Protein AF-A0A553UIS5-F1 (afdb_monomer)

Foldseek 3Di:
DAAEFEEAAAFAPVCLVPVVLVCVVVSLHFEYEYALLRLLVRCPDPVCPVVLVVCVVVVHALVVSSLVVVLVRQLSQLVSLVVSCVVPVQTSAYEDEDQLVCLVPLVVSLVRQVVSCVVSVHQRYAYEFELDPSSLVNLLVNLVVLRHEYEYPLAAALVSLLSNLQSNVSHVAYEYEYEQQLLLVVLLVVLVVDPDDPVVSVVCRSQLSLLRLVSNQVSNVVRDLRYAYEYPNLQHDDPVDQRLQSVLAPSDHRHYYHHHPSNSCCCPPPNDHHDDDDPCSNVVSVVSDDDVVSVVSSVVVSVVSNVSNVSSSVVSD

Organism: NCBI:txid2316080

InterPro domains:
  IPR001585 Transaldolase/Fructose-6-phosphate aldolase [PF00923] (6-314)
  IPR001585 Transaldolase/Fructose-6-phosphate aldolase [PTHR10683] (17-313)
  IPR004732 Transaldolase type 2 [MF_00493] (1-317)
  IPR013785 Aldolase-type TIM barrel [G3DSA:3.20.20.70] (2-317)
  IPR018225 Transaldolase, active site [PS00958] (125-142)
  IPR018225 Transaldolase, active site [PS01054] (31-39)

Structure (mmCIF, N/CA/C/O backbone):
data_AF-A0A553UIS5-F1
#
_entry.id   AF-A0A553UIS5-F1
#
loop_
_atom_site.group_PDB
_atom_site.id
_atom_site.type_symbol
_atom_site.label_atom_id
_atom_site.label_alt_id
_atom_site.label_comp_id
_atom_site.label_asym_id
_atom_site.label_entity_id
_atom_site.label_seq_id
_atom_site.pdbx_PDB_ins_code
_atom_site.Cartn_x
_atom_site.Cartn_y
_atom_site.Cartn_z
_atom_site.occupancy
_atom_site.B_iso_or_equiv
_atom_site.auth_seq_id
_atom_site.auth_comp_id
_atom_site.auth_asym_id
_atom_site.auth_atom_id
_atom_site.pdbx_PDB_model_num
ATOM 1 N N . MET A 1 1 ? -8.156 10.836 -18.512 1.00 50.84 1 MET A N 1
ATOM 2 C CA . MET A 1 1 ? -8.059 9.397 -18.190 1.00 50.84 1 MET A CA 1
ATOM 3 C C . MET A 1 1 ? -9.204 9.049 -17.280 1.00 50.84 1 MET A C 1
ATOM 5 O O . MET A 1 1 ? -9.429 9.789 -16.330 1.00 50.84 1 MET A O 1
ATOM 9 N N . LYS A 1 2 ? -9.947 7.998 -17.612 1.00 56.59 2 LYS A N 1
ATOM 10 C CA . LYS A 1 2 ? -10.960 7.460 -16.711 1.00 56.59 2 LYS A CA 1
ATOM 11 C C . LYS A 1 2 ? -10.208 6.677 -15.616 1.00 56.59 2 LYS A C 1
ATOM 13 O O . LYS A 1 2 ? -9.274 5.945 -15.919 1.00 56.59 2 LYS A O 1
ATOM 18 N N . ASP A 1 3 ? -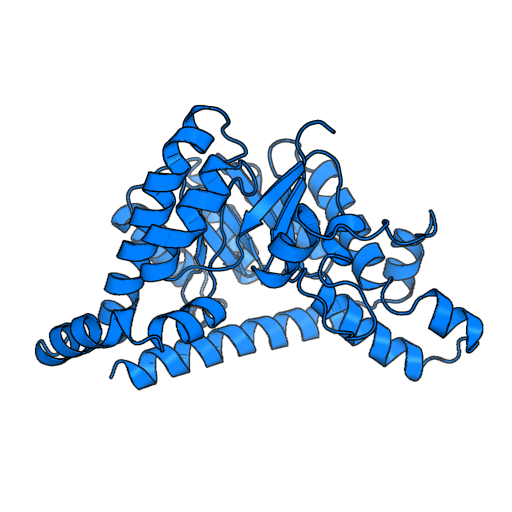10.535 6.944 -14.357 1.00 84.38 3 ASP A N 1
ATOM 19 C CA . ASP A 1 3 ? -10.230 6.093 -13.194 1.00 84.38 3 ASP A CA 1
ATOM 20 C C . ASP A 1 3 ? -8.768 5.949 -12.711 1.00 84.38 3 ASP A C 1
ATOM 22 O O . ASP A 1 3 ? -8.407 4.902 -12.179 1.00 84.38 3 ASP A O 1
ATOM 26 N N . HIS A 1 4 ? -7.934 6.993 -12.824 1.00 95.06 4 HIS A N 1
ATOM 27 C CA . HIS A 1 4 ? -6.722 7.102 -11.990 1.00 95.06 4 HIS A CA 1
ATOM 28 C C . HIS A 1 4 ? -6.994 7.974 -10.761 1.00 95.06 4 HIS A C 1
ATOM 30 O O . HIS A 1 4 ? -7.416 9.124 -10.922 1.00 95.06 4 HIS A O 1
ATOM 36 N N . TYR A 1 5 ? -6.707 7.474 -9.559 1.00 96.75 5 TYR A N 1
ATOM 37 C CA . TYR A 1 5 ? -6.952 8.200 -8.309 1.00 96.75 5 TYR A CA 1
ATOM 38 C C . TYR A 1 5 ? -5.682 8.373 -7.475 1.00 96.75 5 TYR A C 1
ATOM 40 O O . TYR A 1 5 ? -4.860 7.466 -7.372 1.00 96.75 5 TYR A O 1
ATOM 48 N N . LEU A 1 6 ? -5.552 9.532 -6.827 1.00 97.75 6 LEU A N 1
ATOM 49 C CA . LEU A 1 6 ? -4.487 9.792 -5.860 1.00 97.75 6 LEU A CA 1
ATOM 50 C C . LEU A 1 6 ? -5.008 9.657 -4.436 1.00 97.75 6 LEU A C 1
ATOM 52 O O . LEU A 1 6 ? -6.068 10.187 -4.101 1.00 97.75 6 LEU A O 1
ATOM 56 N N . TRP A 1 7 ? -4.273 8.923 -3.612 1.00 98.44 7 TRP A N 1
ATOM 57 C CA . TRP A 1 7 ? -4.527 8.747 -2.189 1.00 98.44 7 TRP A CA 1
ATOM 58 C C . TRP A 1 7 ? -3.395 9.383 -1.376 1.00 98.44 7 TRP A C 1
ATOM 60 O O . TRP A 1 7 ? -2.254 9.476 -1.833 1.00 98.44 7 TRP A O 1
ATOM 70 N N . CYS A 1 8 ? -3.721 9.832 -0.168 1.00 98.12 8 CYS A N 1
ATOM 71 C CA . CYS A 1 8 ? -2.755 10.392 0.771 1.00 98.12 8 CYS A CA 1
ATOM 72 C C . CYS A 1 8 ? -2.123 9.290 1.631 1.00 98.12 8 CYS A C 1
ATOM 74 O O . CYS A 1 8 ? -2.835 8.588 2.344 1.00 98.12 8 CYS A O 1
ATOM 76 N N . ASP A 1 9 ? -0.796 9.165 1.616 1.00 96.12 9 ASP A N 1
ATOM 77 C CA . ASP A 1 9 ? -0.040 8.230 2.467 1.00 96.12 9 ASP A CA 1
ATOM 78 C C . ASP A 1 9 ? 0.413 8.917 3.764 1.00 96.12 9 ASP A C 1
ATOM 80 O O . ASP A 1 9 ? 1.604 8.999 4.071 1.00 96.12 9 ASP A O 1
ATOM 84 N N . PHE A 1 10 ? -0.543 9.510 4.481 1.00 95.19 10 PHE A N 1
ATOM 85 C CA . PHE A 1 10 ? -0.313 10.205 5.745 1.00 95.19 10 PHE A CA 1
ATOM 86 C C . PHE A 1 10 ? -1.617 10.335 6.535 1.00 95.19 10 PHE A C 1
ATOM 88 O O . PHE A 1 10 ? -2.676 10.575 5.949 1.00 95.19 10 PHE A O 1
ATOM 95 N N . ILE A 1 11 ? -1.526 10.204 7.859 1.00 93.88 11 ILE A N 1
ATOM 96 C CA . ILE A 1 11 ? -2.632 10.426 8.789 1.00 93.88 11 ILE A CA 1
ATOM 97 C C . ILE A 1 11 ? -2.085 10.962 10.115 1.00 93.88 11 ILE A C 1
ATOM 99 O O . ILE A 1 11 ? -1.076 10.466 10.611 1.00 93.88 11 ILE A O 1
ATOM 103 N N . GLU A 1 12 ? -2.734 11.998 10.640 1.00 94.06 12 GLU A N 1
ATOM 104 C CA . GLU A 1 12 ? -2.458 12.641 11.929 1.00 94.06 12 GLU A CA 1
ATOM 105 C C . GLU A 1 12 ? -3.683 13.516 12.273 1.00 94.06 12 GLU A C 1
ATOM 107 O O . GLU A 1 12 ? -4.286 14.100 11.368 1.00 94.06 12 GLU A O 1
ATOM 112 N N . CYS A 1 13 ? -4.103 13.589 13.536 1.00 92.00 13 CYS A N 1
ATOM 113 C CA . CYS A 1 13 ? -5.388 14.189 13.918 1.00 92.00 13 CYS A CA 1
ATOM 114 C C . CYS A 1 13 ? -5.505 15.702 13.609 1.00 92.00 13 CYS A C 1
ATOM 116 O O . CYS A 1 13 ? -6.545 16.176 13.135 1.00 92.00 13 CYS A O 1
ATOM 118 N N . THR A 1 14 ? -4.432 16.478 13.782 1.00 92.69 14 THR A N 1
ATOM 119 C CA . THR A 1 14 ? -4.385 17.901 13.399 1.00 92.69 14 THR A CA 1
ATOM 120 C C . THR A 1 14 ? -4.393 18.051 11.881 1.00 92.69 14 THR A C 1
ATOM 122 O O . THR A 1 14 ? -5.088 18.907 11.331 1.00 92.69 14 THR A O 1
ATOM 125 N N . PHE A 1 15 ? -3.658 17.197 11.170 1.00 95.25 15 PHE A N 1
ATOM 126 C CA . PHE A 1 15 ? -3.665 17.163 9.709 1.00 95.25 15 PHE A CA 1
ATOM 127 C C . PHE A 1 15 ? -5.059 16.860 9.139 1.00 95.25 15 PHE A C 1
ATOM 129 O O . PHE A 1 15 ? -5.478 17.525 8.187 1.00 95.25 15 PHE A O 1
ATOM 136 N N . LEU A 1 16 ? -5.795 15.911 9.733 1.00 94.31 16 LEU A N 1
ATOM 137 C CA . LEU A 1 16 ? -7.156 15.558 9.316 1.00 94.31 16 LEU A CA 1
ATOM 138 C C . LEU A 1 16 ? -8.098 16.767 9.374 1.00 94.31 16 LEU A C 1
ATOM 140 O O . LEU A 1 16 ? -8.842 17.027 8.430 1.00 94.31 16 LEU A O 1
ATOM 144 N N . THR A 1 17 ? -8.034 17.546 10.453 1.00 88.94 17 THR A N 1
ATOM 145 C CA . THR A 1 17 ? -8.920 18.705 10.658 1.00 88.94 17 THR A CA 1
ATOM 146 C C . THR A 1 17 ? -8.502 19.959 9.888 1.00 88.94 17 THR A C 1
ATOM 148 O O . THR A 1 17 ? -9.298 20.891 9.765 1.00 88.94 17 THR A O 1
ATOM 151 N N . THR A 1 18 ? -7.289 19.980 9.332 1.00 92.25 18 THR A N 1
ATOM 152 C CA . THR A 1 18 ? -6.736 21.122 8.595 1.00 92.25 18 THR A CA 1
ATOM 153 C C . THR A 1 18 ? -6.526 20.782 7.115 1.00 92.25 18 THR A C 1
ATOM 155 O O . THR A 1 18 ? -7.441 20.915 6.302 1.00 92.25 18 THR A O 1
ATOM 158 N N . GLN A 1 19 ? -5.334 20.318 6.748 1.00 95.19 19 GLN A N 1
ATOM 159 C CA . GLN A 1 19 ? -4.892 20.161 5.361 1.00 95.19 19 GLN A CA 1
ATOM 160 C C . GLN A 1 19 ? -5.617 19.031 4.619 1.00 95.19 19 GLN A C 1
ATOM 162 O O . GLN A 1 19 ? -5.879 19.152 3.424 1.00 95.19 19 GLN A O 1
ATOM 167 N N . PHE A 1 20 ? -5.976 17.934 5.295 1.00 97.00 20 PHE A N 1
ATOM 168 C CA . PHE A 1 20 ? -6.667 16.814 4.646 1.00 97.00 20 PHE A CA 1
ATOM 169 C C . PHE A 1 20 ? -8.015 17.242 4.057 1.00 97.00 20 PHE A C 1
ATOM 171 O O . PHE A 1 20 ? -8.349 16.884 2.926 1.00 97.00 20 PHE A O 1
ATOM 178 N N . LYS A 1 21 ? -8.766 18.066 4.800 1.00 94.81 21 LYS A N 1
ATOM 179 C CA . LYS A 1 21 ? -10.033 18.641 4.341 1.00 94.81 21 LYS A CA 1
ATOM 180 C C . LYS A 1 21 ? -9.841 19.474 3.073 1.00 94.81 21 LYS A C 1
ATOM 182 O O . LYS A 1 21 ? -10.572 19.285 2.105 1.00 94.81 21 LYS A O 1
ATOM 187 N N . GLU A 1 22 ? -8.819 20.325 3.048 1.00 95.56 22 GLU A N 1
ATOM 188 C CA . GLU A 1 22 ? -8.487 21.147 1.881 1.00 95.56 22 GLU A CA 1
ATOM 189 C C . GLU A 1 22 ? -8.143 20.284 0.653 1.00 95.56 22 GLU A C 1
ATOM 191 O O . GLU A 1 22 ? -8.633 20.539 -0.451 1.00 95.56 22 GLU A O 1
ATOM 196 N N . LEU A 1 23 ? -7.354 19.218 0.836 1.00 97.06 23 LEU A N 1
ATOM 197 C CA . LEU A 1 23 ? -7.017 18.281 -0.241 1.00 97.06 23 LEU A CA 1
ATOM 198 C C . LEU A 1 23 ? -8.266 17.579 -0.809 1.00 97.06 23 LEU A C 1
ATOM 200 O O . LEU A 1 23 ? -8.347 1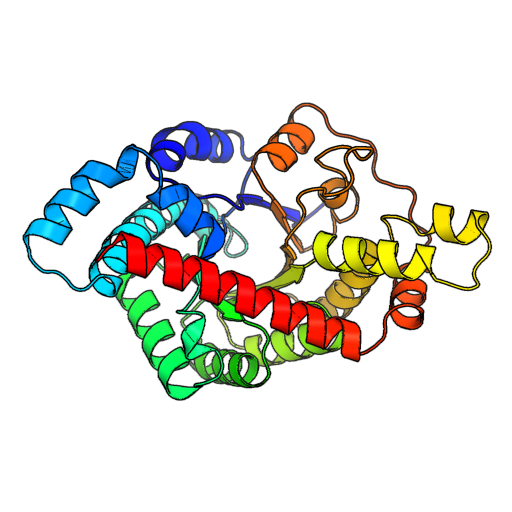7.354 -2.021 1.00 97.06 23 LEU A O 1
ATOM 204 N N . LEU A 1 24 ? -9.256 17.258 0.030 1.00 96.75 24 LEU A N 1
ATOM 205 C CA . LEU A 1 24 ? -10.529 16.672 -0.407 1.00 96.75 24 LEU A CA 1
ATOM 206 C C . LEU A 1 24 ? -11.421 17.668 -1.155 1.00 96.75 24 LEU A C 1
ATOM 208 O O . LEU A 1 24 ? -12.020 17.309 -2.176 1.00 96.75 24 LEU A O 1
ATOM 212 N N . GLU A 1 25 ? -11.514 18.904 -0.663 1.00 95.06 25 GLU A N 1
ATOM 213 C CA . GLU A 1 25 ? -12.304 19.982 -1.271 1.00 95.06 25 GLU A CA 1
ATOM 214 C C . GLU A 1 25 ? -11.766 20.348 -2.656 1.00 95.06 25 GLU A C 1
ATOM 216 O O . GLU A 1 25 ? -12.532 20.434 -3.617 1.00 95.06 25 GLU A O 1
ATOM 221 N N . LYS A 1 26 ? -10.437 20.438 -2.793 1.00 95.94 26 LYS A N 1
ATOM 222 C CA . LYS A 1 26 ? -9.752 20.660 -4.075 1.00 95.94 26 LYS A CA 1
ATOM 223 C C . LYS A 1 26 ? -9.778 19.448 -5.012 1.00 95.94 26 LYS A C 1
ATOM 225 O O . LYS A 1 26 ? -9.320 19.549 -6.146 1.00 95.94 26 LYS A O 1
ATOM 230 N N . ARG A 1 27 ? -10.306 18.296 -4.568 1.00 95.19 27 ARG A N 1
ATOM 231 C CA . ARG A 1 27 ? -10.273 17.015 -5.305 1.00 95.19 27 ARG A CA 1
ATOM 232 C C . ARG A 1 27 ? -8.848 16.581 -5.672 1.00 95.19 27 ARG A C 1
ATOM 234 O O . ARG A 1 27 ? -8.625 15.973 -6.719 1.00 95.19 27 ARG A O 1
ATOM 241 N N . HIS A 1 28 ? -7.890 16.893 -4.803 1.00 96.12 28 HIS A N 1
ATOM 242 C CA . HIS A 1 28 ? -6.497 16.473 -4.944 1.00 96.12 28 HIS A CA 1
ATOM 243 C C . HIS A 1 28 ? -6.273 15.039 -4.450 1.00 96.12 28 HIS A C 1
ATOM 245 O O . HIS A 1 28 ? -5.351 14.358 -4.885 1.00 96.12 28 HIS A O 1
ATOM 251 N N . ILE A 1 29 ? -7.123 14.555 -3.547 1.00 97.69 29 ILE A N 1
ATOM 252 C CA . ILE A 1 29 ? -7.079 13.175 -3.068 1.00 97.69 29 ILE A CA 1
ATOM 253 C C . ILE A 1 29 ? -8.471 12.555 -3.068 1.00 97.69 29 ILE A C 1
ATOM 255 O O . ILE A 1 29 ? -9.490 13.243 -2.989 1.00 97.69 29 ILE A O 1
ATOM 259 N N . PHE A 1 30 ? -8.492 11.230 -3.155 1.00 97.94 30 PHE A N 1
ATOM 260 C CA . PHE A 1 30 ? -9.695 10.411 -3.254 1.00 97.94 30 PHE A CA 1
ATOM 261 C C . PHE A 1 30 ? -9.701 9.238 -2.267 1.00 97.94 30 PHE A C 1
ATOM 263 O O . PHE A 1 30 ? -10.508 8.323 -2.400 1.00 97.94 30 PHE A O 1
ATOM 270 N N . GLY A 1 31 ? -8.790 9.243 -1.304 1.00 98.31 31 GLY A N 1
ATOM 271 C CA . GLY A 1 31 ? -8.600 8.183 -0.325 1.00 98.31 31 GLY A CA 1
ATOM 272 C C . GLY A 1 31 ? -7.312 8.409 0.451 1.00 98.31 31 GLY A C 1
ATOM 273 O O . GLY A 1 31 ? -6.595 9.388 0.214 1.00 98.31 31 GLY A O 1
ATOM 274 N N . ALA A 1 32 ? -7.018 7.505 1.373 1.00 98.25 32 ALA A N 1
ATOM 275 C CA . ALA A 1 32 ? -5.825 7.574 2.196 1.00 98.25 32 ALA A CA 1
ATOM 276 C C . ALA A 1 32 ? -5.317 6.183 2.598 1.00 98.25 32 ALA A C 1
ATOM 278 O O . ALA A 1 32 ? -6.041 5.187 2.579 1.00 98.25 32 ALA A O 1
ATOM 279 N N . THR A 1 33 ? -4.049 6.107 2.985 1.00 97.19 33 THR A N 1
ATOM 280 C CA . THR A 1 33 ? -3.447 4.914 3.578 1.00 97.19 33 THR A CA 1
ATOM 281 C C . THR A 1 33 ? -2.718 5.261 4.861 1.00 97.19 33 THR A C 1
ATOM 283 O O . THR A 1 33 ? -2.060 6.290 4.962 1.00 97.19 33 THR A O 1
ATOM 286 N N . SER A 1 34 ? -2.794 4.347 5.826 1.00 94.38 34 SER A N 1
ATOM 287 C CA . SER A 1 34 ? -1.915 4.321 6.991 1.00 94.38 34 SER A CA 1
ATOM 288 C C . SER A 1 34 ? -1.025 3.072 6.968 1.00 94.38 34 SER A C 1
ATOM 290 O O . SER A 1 34 ? -1.174 2.169 6.127 1.00 94.38 34 SER A O 1
ATOM 292 N N . ASN A 1 35 ? -0.045 3.049 7.865 1.00 91.75 35 ASN A N 1
ATOM 293 C CA . ASN A 1 35 ? 0.781 1.893 8.194 1.00 91.75 35 ASN A CA 1
ATOM 294 C C . ASN A 1 35 ? 1.481 2.149 9.549 1.00 91.75 35 ASN A C 1
ATOM 296 O O . ASN A 1 35 ? 1.481 3.294 10.018 1.00 91.75 35 ASN A O 1
ATOM 300 N N . PRO A 1 36 ? 2.126 1.138 10.160 1.00 90.81 36 PRO A N 1
ATOM 301 C CA . PRO A 1 36 ? 2.782 1.312 11.456 1.00 90.81 36 PRO A CA 1
ATOM 302 C C . PRO A 1 36 ? 3.848 2.417 11.483 1.00 90.81 36 PRO A C 1
ATOM 304 O O . PRO A 1 36 ? 3.958 3.131 12.472 1.00 90.81 36 PRO A O 1
ATOM 307 N N . THR A 1 37 ? 4.609 2.621 10.400 1.00 90.25 37 THR A N 1
ATOM 308 C CA . THR A 1 37 ? 5.620 3.698 10.357 1.00 90.25 37 THR A CA 1
ATOM 309 C C . THR A 1 37 ? 4.997 5.096 10.334 1.00 90.25 37 THR A C 1
ATOM 311 O O . THR A 1 37 ? 5.528 6.002 10.971 1.00 90.25 37 THR A O 1
ATOM 314 N N . ILE A 1 38 ? 3.847 5.264 9.670 1.00 91.69 38 ILE A N 1
ATOM 315 C CA . ILE A 1 38 ? 3.090 6.525 9.671 1.00 91.69 38 ILE A CA 1
ATOM 316 C C . ILE A 1 38 ? 2.546 6.803 11.073 1.00 91.69 38 ILE A C 1
ATOM 318 O O . ILE A 1 38 ? 2.722 7.909 11.575 1.00 91.69 38 ILE A O 1
ATOM 322 N N . PHE A 1 39 ? 1.963 5.804 11.745 1.00 93.38 39 PHE A N 1
ATOM 323 C CA . PHE A 1 39 ? 1.472 5.993 13.113 1.00 93.38 39 PHE A CA 1
ATOM 324 C C . PHE A 1 39 ? 2.594 6.224 14.124 1.00 93.38 39 PHE A C 1
ATOM 326 O O . PHE A 1 39 ? 2.422 7.029 15.031 1.00 93.38 39 PHE A O 1
ATOM 333 N N . ALA A 1 40 ? 3.763 5.600 13.956 1.00 91.00 40 ALA A N 1
ATOM 334 C CA . ALA A 1 40 ? 4.916 5.878 14.813 1.00 91.00 40 ALA A CA 1
ATOM 335 C C . ALA A 1 40 ? 5.308 7.359 14.750 1.00 91.00 40 ALA A C 1
ATOM 337 O O . ALA A 1 40 ? 5.569 7.983 15.781 1.00 91.00 40 ALA A O 1
ATOM 338 N N . GLN A 1 41 ? 5.294 7.941 13.550 1.00 89.81 41 GLN A N 1
ATOM 339 C CA . GLN A 1 41 ? 5.533 9.366 13.361 1.00 89.81 41 GLN A CA 1
ATOM 340 C C . GLN A 1 41 ? 4.387 10.218 13.927 1.00 89.81 41 GLN A C 1
ATOM 342 O O . GLN A 1 41 ? 4.654 11.158 14.672 1.00 89.81 41 GLN A O 1
ATOM 347 N N . ALA A 1 42 ? 3.131 9.884 13.617 1.00 91.69 42 ALA A N 1
ATOM 348 C CA . ALA A 1 42 ? 1.956 10.648 14.038 1.00 91.69 42 ALA A CA 1
ATOM 349 C C . ALA A 1 42 ? 1.807 10.694 15.565 1.00 91.69 42 ALA A C 1
ATOM 351 O O . ALA A 1 42 ? 1.719 11.773 16.137 1.00 91.69 42 ALA A O 1
ATOM 352 N N . LEU A 1 43 ? 1.903 9.548 16.244 1.00 93.12 43 LEU A N 1
ATOM 353 C CA . LEU A 1 43 ? 1.785 9.441 17.706 1.00 93.12 43 LEU A CA 1
ATOM 354 C C . LEU A 1 43 ? 2.952 10.099 18.462 1.00 93.12 43 LEU A C 1
ATOM 356 O O . LEU A 1 43 ? 2.886 10.281 19.676 1.00 93.12 43 LEU A O 1
ATOM 360 N N . SER A 1 44 ? 4.022 10.473 17.754 1.00 89.25 44 SER A N 1
ATOM 361 C CA . SER A 1 44 ? 5.103 11.299 18.305 1.00 89.25 44 SER A CA 1
ATOM 362 C C . SER A 1 44 ? 4.764 12.792 18.310 1.00 89.25 44 SER A C 1
ATOM 364 O O . SER A 1 44 ? 5.517 13.576 18.887 1.00 89.25 44 SER A O 1
ATOM 366 N N . SER A 1 45 ? 3.680 13.212 17.650 1.00 90.50 45 SER A N 1
ATOM 367 C CA . SER A 1 45 ? 3.292 14.619 17.585 1.00 90.50 45 SER A CA 1
ATOM 368 C C . SER A 1 45 ? 2.781 15.116 18.949 1.00 90.50 45 SER A C 1
ATOM 370 O O . SER A 1 45 ? 2.311 14.324 19.778 1.00 90.50 45 SER A O 1
ATOM 372 N N . PRO A 1 46 ? 2.834 16.438 19.208 1.00 91.38 46 PRO A N 1
ATOM 373 C CA . PRO A 1 46 ? 2.217 17.038 20.389 1.00 91.38 46 PRO A CA 1
ATOM 374 C C . PRO A 1 46 ? 0.712 16.763 20.509 1.00 91.38 46 PRO A C 1
ATOM 376 O O . PRO A 1 46 ? 0.184 16.782 21.618 1.00 91.38 46 PRO A O 1
ATOM 379 N N . ALA A 1 47 ? 0.031 16.489 19.393 1.00 91.06 47 ALA A N 1
ATOM 380 C CA . ALA A 1 47 ? -1.422 16.385 19.346 1.00 91.06 47 ALA A CA 1
ATOM 381 C C . ALA A 1 47 ? -1.974 15.181 20.129 1.00 91.06 47 ALA A C 1
ATOM 383 O O . ALA A 1 47 ? -3.098 15.235 20.618 1.00 91.06 47 ALA A O 1
ATOM 384 N N . TYR A 1 48 ? -1.172 14.127 20.316 1.00 93.69 48 TYR A N 1
ATOM 385 C CA . TYR A 1 48 ? -1.584 12.922 21.046 1.00 93.69 48 TYR A CA 1
ATOM 386 C C . TYR A 1 48 ? -1.111 12.887 22.501 1.00 93.69 48 TYR A C 1
ATOM 388 O O . TYR A 1 48 ? -1.543 12.017 23.254 1.00 93.69 48 TYR A O 1
ATOM 396 N N . GLN A 1 49 ? -0.225 13.796 22.924 1.00 92.25 49 GLN A N 1
ATOM 397 C CA . GLN A 1 49 ? 0.475 13.668 24.212 1.00 92.25 49 GLN A CA 1
ATOM 398 C C . GLN A 1 49 ? -0.477 13.687 25.412 1.00 92.25 49 GLN A C 1
ATOM 400 O O . GLN A 1 49 ? -0.294 12.912 26.350 1.00 92.25 49 GLN A O 1
ATOM 405 N N . GLU A 1 50 ? -1.512 14.529 25.373 1.00 93.06 50 GLU A N 1
ATOM 406 C CA . GLU A 1 50 ? -2.491 14.612 26.459 1.00 93.06 50 GLU A CA 1
ATOM 407 C C . GLU A 1 50 ? -3.385 13.364 26.508 1.00 93.06 50 GLU A C 1
ATOM 409 O O . GLU A 1 50 ? -3.510 12.752 27.568 1.00 93.06 50 GLU A O 1
ATOM 414 N N . SER A 1 51 ? -3.917 12.910 25.368 1.00 92.88 51 SER A N 1
ATOM 415 C CA . SER A 1 51 ? -4.715 11.676 25.295 1.00 92.88 51 SER A CA 1
ATOM 416 C C . SER A 1 51 ? -3.910 10.452 25.741 1.00 92.88 51 SER A C 1
ATOM 418 O O . SER A 1 51 ? -4.395 9.638 26.525 1.00 92.88 51 SER A O 1
ATOM 420 N N . ILE A 1 52 ? -2.646 10.346 25.313 1.00 94.00 52 ILE A N 1
ATOM 421 C CA . ILE A 1 52 ? -1.729 9.284 25.750 1.00 94.00 52 ILE A CA 1
ATOM 422 C C . ILE A 1 52 ? -1.531 9.346 27.267 1.00 94.00 52 ILE A C 1
ATOM 424 O O . ILE A 1 52 ? -1.624 8.320 27.938 1.00 94.00 52 ILE A O 1
ATOM 428 N N . LYS A 1 53 ? -1.275 10.531 27.830 1.00 93.69 53 LYS A N 1
ATOM 429 C CA . LYS A 1 53 ? -1.080 10.705 29.275 1.00 93.69 53 LYS A CA 1
ATOM 430 C C . LYS A 1 53 ? -2.317 10.281 30.072 1.00 93.69 53 LYS A C 1
ATOM 432 O O . LYS A 1 53 ? -2.172 9.599 31.086 1.00 93.69 53 LYS A O 1
ATOM 437 N N . GLN A 1 54 ? -3.512 10.647 29.611 1.00 93.31 54 GLN A N 1
ATOM 438 C CA . GLN A 1 54 ? -4.777 10.276 30.250 1.00 93.31 54 GLN A CA 1
ATOM 439 C C . GLN A 1 54 ? -5.021 8.762 30.204 1.00 93.31 54 GLN A C 1
ATOM 441 O O . GLN A 1 54 ? -5.328 8.166 31.233 1.00 93.31 54 GLN A O 1
ATOM 446 N N . LEU A 1 55 ? -4.806 8.127 29.049 1.00 93.12 55 LEU A N 1
ATOM 447 C CA . LEU A 1 55 ? -4.967 6.677 28.881 1.00 93.12 55 LEU A CA 1
ATOM 448 C C . LEU A 1 55 ? -3.913 5.864 29.652 1.00 93.12 55 LEU A C 1
ATOM 450 O O . LEU A 1 55 ? -4.197 4.782 30.160 1.00 93.12 55 LEU A O 1
ATOM 454 N N . LYS A 1 56 ? -2.690 6.382 29.801 1.00 92.62 56 LYS A N 1
ATOM 455 C CA . LYS A 1 56 ? -1.678 5.754 30.664 1.00 92.62 56 LYS A CA 1
ATOM 456 C C . LYS A 1 56 ? -2.067 5.806 32.139 1.00 92.62 56 LYS A C 1
ATOM 458 O O . LYS A 1 56 ? -1.825 4.847 32.867 1.00 92.62 56 LYS A O 1
ATOM 463 N N . ALA A 1 57 ? -2.695 6.896 32.583 1.00 93.06 57 ALA A N 1
ATOM 464 C CA . ALA A 1 57 ? -3.120 7.053 33.973 1.00 93.06 57 ALA A CA 1
ATOM 465 C C . ALA A 1 57 ? -4.183 6.022 34.404 1.00 93.06 57 ALA A C 1
ATOM 467 O O . ALA A 1 57 ? -4.346 5.785 35.600 1.00 93.06 57 ALA A O 1
ATOM 468 N N . THR A 1 58 ? -4.871 5.374 33.455 1.00 91.81 58 THR A N 1
ATOM 469 C CA . THR A 1 58 ? -5.854 4.311 33.717 1.00 91.81 58 THR A CA 1
ATOM 470 C C . THR A 1 58 ? -5.267 2.895 33.711 1.00 91.81 58 THR A C 1
ATOM 472 O O . THR A 1 58 ? -6.029 1.935 33.797 1.00 91.81 58 THR A O 1
ATOM 475 N N . ASN A 1 59 ? -3.937 2.731 33.636 1.00 89.81 59 ASN A N 1
ATOM 476 C CA . ASN A 1 59 ? -3.254 1.431 33.492 1.00 89.81 59 ASN A CA 1
ATOM 477 C C . ASN A 1 59 ? -3.740 0.612 32.278 1.00 89.81 59 ASN A C 1
ATOM 479 O O . ASN A 1 59 ? -3.720 -0.621 32.294 1.00 89.81 59 ASN A O 1
ATOM 483 N N . THR A 1 60 ? -4.193 1.290 31.224 1.00 92.38 60 THR A N 1
ATOM 484 C CA . THR A 1 60 ? -4.635 0.643 29.989 1.00 92.38 60 THR A CA 1
ATOM 485 C C . THR A 1 60 ? -3.432 0.005 29.277 1.00 92.38 60 THR A C 1
ATOM 487 O O . THR A 1 60 ? -2.394 0.657 29.144 1.00 92.38 60 THR A O 1
ATOM 490 N N . PRO A 1 61 ? -3.522 -1.253 28.804 1.00 94.81 61 PRO A N 1
ATOM 491 C CA . PRO A 1 61 ? -2.439 -1.890 28.061 1.00 94.81 61 PRO A CA 1
ATOM 492 C C . PRO A 1 61 ? -2.009 -1.072 26.838 1.00 94.81 61 PRO A C 1
ATOM 494 O O . PRO A 1 61 ? -2.841 -0.539 26.111 1.00 94.81 61 PRO A O 1
ATOM 497 N N . ALA A 1 62 ? -0.705 -1.029 26.551 1.00 94.62 62 ALA A N 1
ATOM 498 C CA . ALA A 1 62 ? -0.149 -0.212 25.465 1.00 94.62 62 ALA A CA 1
ATOM 499 C C . ALA A 1 62 ? -0.802 -0.463 24.090 1.00 94.62 62 ALA A C 1
ATOM 501 O O . ALA A 1 62 ? -0.960 0.474 23.307 1.00 94.62 62 ALA A O 1
ATOM 502 N N . LYS A 1 63 ? -1.196 -1.713 23.799 1.00 93.12 63 LYS A N 1
ATOM 503 C CA . LYS A 1 63 ? -1.903 -2.061 22.557 1.00 93.12 63 LYS A CA 1
ATOM 504 C C . LYS A 1 63 ? -3.307 -1.453 22.518 1.00 93.12 63 LYS A C 1
ATOM 506 O O . LYS A 1 63 ? -3.680 -0.893 21.496 1.00 93.12 63 LYS A O 1
ATOM 511 N N . ASP A 1 64 ? -4.028 -1.461 23.634 1.00 94.00 64 ASP A N 1
ATOM 512 C CA . ASP A 1 64 ? -5.364 -0.867 23.730 1.00 94.00 64 ASP A CA 1
ATOM 513 C C . ASP A 1 64 ? -5.303 0.665 23.634 1.00 94.00 64 ASP A C 1
ATOM 515 O O . ASP A 1 64 ? -6.165 1.276 23.000 1.00 94.00 64 ASP A O 1
ATOM 519 N N . ILE A 1 65 ? -4.259 1.295 24.197 1.00 95.19 65 ILE A N 1
ATOM 520 C CA . ILE A 1 65 ? -3.994 2.732 24.009 1.00 95.19 65 ILE A CA 1
ATOM 521 C C . ILE A 1 65 ? -3.767 3.029 22.525 1.00 95.19 65 ILE A C 1
ATOM 523 O O . ILE A 1 65 ? -4.427 3.907 21.971 1.00 95.19 65 ILE A O 1
ATOM 527 N N . TYR A 1 66 ? -2.865 2.284 21.876 1.00 95.31 66 TYR A N 1
ATOM 528 C CA . TYR A 1 66 ? -2.592 2.426 20.444 1.00 95.31 66 TYR A CA 1
ATOM 529 C C . TYR A 1 66 ? -3.876 2.301 19.623 1.00 95.31 66 TYR A C 1
ATOM 531 O O . TYR A 1 66 ? -4.202 3.204 18.857 1.00 95.31 66 TYR A O 1
ATOM 539 N N . GLU A 1 67 ? -4.616 1.207 19.807 1.00 94.69 67 GLU A N 1
ATOM 540 C CA . GLU A 1 67 ? -5.825 0.925 19.041 1.00 94.69 67 GLU A CA 1
ATOM 541 C C . GLU A 1 67 ? -6.894 1.993 19.252 1.00 94.69 67 GLU A C 1
ATOM 543 O O . GLU A 1 67 ? -7.539 2.385 18.286 1.00 94.69 67 GLU A O 1
ATOM 548 N N . SER A 1 68 ? -7.058 2.504 20.475 1.00 93.88 68 SER A N 1
ATOM 549 C CA . SER A 1 68 ? -8.022 3.573 20.760 1.00 93.88 68 SER A CA 1
ATOM 550 C C . SER A 1 68 ? -7.725 4.831 19.942 1.00 93.88 68 SER A C 1
ATOM 552 O O . SER A 1 68 ? -8.624 5.354 19.287 1.00 93.88 68 SER A O 1
ATOM 554 N N . LEU A 1 69 ? -6.460 5.263 19.916 1.00 94.94 69 LEU A N 1
ATOM 555 C CA . LEU A 1 69 ? -6.035 6.464 19.193 1.00 94.94 69 LEU A CA 1
ATOM 556 C C . LEU A 1 69 ? -6.145 6.281 17.674 1.00 94.94 69 LEU A C 1
ATOM 558 O O . LEU A 1 69 ? -6.717 7.119 16.982 1.00 94.94 69 LEU A O 1
ATOM 562 N N . VAL A 1 70 ? -5.644 5.163 17.139 1.00 95.38 70 VAL A N 1
ATOM 563 C CA . VAL A 1 70 ? -5.652 4.959 15.682 1.00 95.38 70 VAL A CA 1
ATOM 564 C C . VAL A 1 70 ? -7.050 4.677 15.142 1.00 95.38 70 VAL A C 1
ATOM 566 O O . VAL A 1 70 ? -7.365 5.105 14.037 1.00 95.38 70 VAL A O 1
ATOM 569 N N . ILE A 1 71 ? -7.915 3.986 15.895 1.00 96.38 71 ILE A N 1
ATOM 570 C CA . ILE A 1 71 ? -9.304 3.753 15.475 1.00 96.38 71 ILE A CA 1
ATOM 571 C C . ILE A 1 71 ? -10.061 5.078 15.394 1.00 96.38 71 ILE A C 1
ATOM 573 O O . ILE A 1 71 ? -10.851 5.251 14.467 1.00 96.38 71 ILE A O 1
ATOM 577 N N . GLU A 1 72 ? -9.825 6.010 16.319 1.00 95.94 72 GLU A N 1
ATOM 578 C CA . GLU A 1 72 ? -10.435 7.340 16.277 1.00 95.94 72 GLU A CA 1
ATOM 579 C C . GLU A 1 72 ? -10.029 8.107 15.010 1.00 95.94 72 GLU A C 1
ATOM 581 O O . GLU A 1 72 ? -10.903 8.536 14.250 1.00 95.94 72 GLU A O 1
ATOM 586 N N . ASP A 1 73 ? -8.730 8.166 14.705 1.00 96.81 73 ASP A N 1
ATOM 587 C CA . ASP A 1 73 ? -8.222 8.815 13.489 1.00 96.81 73 ASP A CA 1
ATOM 588 C C . ASP A 1 73 ? -8.776 8.168 12.210 1.00 96.81 73 ASP A C 1
ATOM 590 O O . ASP A 1 73 ? -9.198 8.854 11.272 1.00 96.81 73 ASP A O 1
ATOM 594 N N . ILE A 1 74 ? -8.811 6.832 12.160 1.00 98.12 74 ILE A N 1
ATOM 595 C CA . ILE A 1 74 ? -9.340 6.086 11.013 1.00 98.12 74 ILE A CA 1
ATOM 596 C C . ILE A 1 74 ? -10.839 6.342 10.845 1.00 98.12 74 ILE A C 1
ATOM 598 O O . ILE A 1 74 ? -11.280 6.565 9.718 1.00 98.12 74 ILE A O 1
ATOM 602 N N . LYS A 1 75 ? -11.625 6.363 11.931 1.00 98.06 75 LYS A N 1
ATOM 603 C CA . LYS A 1 75 ? -13.058 6.698 11.887 1.00 98.06 75 LYS A CA 1
ATOM 604 C C . LYS A 1 75 ? -13.283 8.114 11.375 1.00 98.06 75 LYS A C 1
ATOM 606 O O . LYS A 1 75 ? -14.128 8.314 10.502 1.00 98.06 75 LYS A O 1
ATOM 611 N N . GLN A 1 76 ? -12.521 9.085 11.876 1.00 97.69 76 GLN A N 1
ATOM 612 C CA . GLN A 1 76 ? -12.625 10.472 11.435 1.00 97.69 76 GLN A CA 1
ATOM 613 C C . GLN A 1 76 ? -12.291 10.603 9.943 1.00 97.69 76 GLN A C 1
ATOM 615 O O . GLN A 1 76 ? -13.070 11.180 9.182 1.00 97.69 76 GLN A O 1
ATOM 620 N N . CYS A 1 77 ? -11.181 10.006 9.502 1.00 98.38 77 CYS A N 1
ATOM 621 C CA . CYS A 1 77 ? -10.781 9.994 8.096 1.00 98.38 77 CYS A CA 1
ATOM 622 C C . CYS A 1 77 ? -11.835 9.306 7.209 1.00 98.38 77 CYS A C 1
ATOM 624 O O . CYS A 1 77 ? -12.238 9.856 6.182 1.00 98.38 77 CYS A O 1
ATOM 626 N N . ALA A 1 78 ? -12.343 8.143 7.631 1.00 98.50 78 ALA A N 1
ATOM 627 C CA . ALA A 1 78 ? -13.400 7.414 6.936 1.00 98.50 78 ALA A CA 1
ATOM 628 C C . ALA A 1 78 ? -14.673 8.260 6.801 1.00 98.50 78 ALA A C 1
ATOM 630 O O . ALA A 1 78 ? -15.248 8.333 5.717 1.00 98.50 78 ALA A O 1
ATOM 631 N N . HIS A 1 79 ? -15.084 8.963 7.857 1.00 98.38 79 HIS A N 1
ATOM 632 C CA . HIS A 1 79 ? -16.248 9.846 7.814 1.00 98.38 79 HIS A CA 1
ATOM 633 C C . HIS A 1 79 ? -16.067 10.982 6.796 1.00 98.38 79 HIS A C 1
ATOM 635 O O . HIS A 1 79 ? -16.949 11.223 5.974 1.00 98.38 79 HIS A O 1
ATOM 641 N N . MET A 1 80 ? -14.899 11.632 6.781 1.00 98.12 80 MET A N 1
ATOM 642 C CA . MET A 1 80 ? -14.585 12.691 5.810 1.00 98.12 80 MET A CA 1
ATOM 643 C C . MET A 1 80 ? -14.564 12.191 4.357 1.00 98.12 80 MET A C 1
ATOM 645 O O . MET A 1 80 ? -14.893 12.937 3.434 1.00 98.12 80 MET A O 1
ATOM 649 N N . LEU A 1 81 ? -14.173 10.933 4.146 1.00 98.44 81 LEU A N 1
ATOM 650 C CA . LEU A 1 81 ? -14.096 10.295 2.832 1.00 98.44 81 LEU A CA 1
ATOM 651 C C . LEU A 1 81 ? -15.431 9.704 2.350 1.00 98.44 81 LEU A C 1
ATOM 653 O O . LEU A 1 81 ? -15.572 9.419 1.157 1.00 98.44 81 LEU A O 1
ATOM 657 N N . LEU A 1 82 ? -16.414 9.544 3.239 1.00 98.12 82 LEU A N 1
ATOM 658 C CA . LEU A 1 82 ? -17.685 8.883 2.943 1.00 98.12 82 LEU A CA 1
ATOM 659 C C . LEU A 1 82 ? -18.438 9.497 1.744 1.00 98.12 82 LEU A C 1
ATOM 661 O O . LEU A 1 82 ? -18.870 8.725 0.887 1.00 98.12 82 LEU A O 1
ATOM 665 N N . PRO A 1 83 ? -18.504 10.836 1.557 1.00 98.00 83 PRO A N 1
ATOM 666 C CA . PRO A 1 83 ? -19.171 11.417 0.387 1.00 98.00 83 PRO A CA 1
ATOM 667 C C . PRO A 1 83 ? -18.539 11.016 -0.956 1.00 98.00 83 PRO A C 1
ATOM 669 O O . PRO A 1 83 ? -19.221 10.945 -1.980 1.00 98.00 83 PRO A O 1
ATOM 672 N N . LEU A 1 84 ? -17.224 10.755 -0.985 1.00 97.56 84 LEU A N 1
ATOM 673 C CA . LEU A 1 84 ? -16.555 10.246 -2.187 1.00 97.56 84 LEU A CA 1
ATOM 674 C C . LEU A 1 84 ? -16.950 8.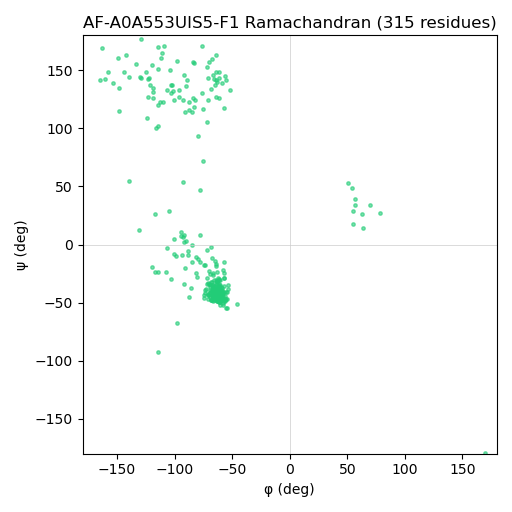792 -2.452 1.00 97.56 84 LEU A C 1
ATOM 676 O O . LEU A 1 84 ? -17.284 8.458 -3.588 1.00 97.56 84 LEU A O 1
ATOM 680 N N . TRP A 1 85 ? -16.975 7.974 -1.400 1.00 97.88 85 TRP A N 1
ATOM 681 C CA . TRP A 1 85 ? -17.357 6.564 -1.456 1.00 97.88 85 TRP A CA 1
ATOM 682 C C . TRP A 1 85 ? -18.826 6.351 -1.845 1.00 97.88 85 TRP A C 1
ATOM 684 O O . TRP A 1 85 ? -19.170 5.417 -2.572 1.00 97.88 85 TRP A O 1
ATOM 694 N N . GLU A 1 86 ? -19.731 7.211 -1.383 1.00 97.44 86 GLU A N 1
ATOM 695 C CA . GLU A 1 86 ? -21.143 7.192 -1.777 1.00 97.44 86 GLU A CA 1
ATOM 696 C C . GLU A 1 86 ? -21.316 7.492 -3.266 1.00 97.44 86 GLU A C 1
ATOM 698 O O . GLU A 1 86 ? -22.086 6.816 -3.945 1.00 97.44 86 GLU A O 1
ATOM 703 N N . LYS A 1 87 ? -20.548 8.456 -3.785 1.00 96.06 87 LYS A N 1
ATOM 704 C CA . LYS A 1 87 ? -20.581 8.843 -5.197 1.00 96.06 87 LYS A CA 1
ATOM 705 C C . LYS A 1 87 ? -19.927 7.806 -6.113 1.00 96.06 87 LYS A C 1
ATOM 707 O O . LYS A 1 87 ? -20.386 7.611 -7.236 1.00 96.06 87 LYS A O 1
ATOM 712 N N . ASN A 1 88 ? -18.828 7.199 -5.677 1.00 93.25 88 ASN A N 1
ATOM 713 C CA . ASN A 1 88 ? -18.075 6.226 -6.455 1.00 93.25 88 ASN A CA 1
ATOM 714 C C . ASN A 1 88 ? -17.430 5.189 -5.530 1.00 93.25 88 ASN A C 1
ATOM 716 O O . ASN A 1 88 ? -16.502 5.496 -4.788 1.00 93.25 88 ASN A O 1
ATOM 720 N N . LYS A 1 89 ? -17.862 3.930 -5.649 1.00 90.81 89 LYS A N 1
ATOM 721 C CA . LYS A 1 89 ? -17.363 2.813 -4.832 1.00 90.81 89 LYS A CA 1
ATOM 722 C C . LYS A 1 89 ? -15.908 2.423 -5.107 1.00 90.81 89 LYS A C 1
ATOM 724 O O . LYS A 1 89 ? -15.404 1.552 -4.407 1.00 90.81 89 LYS A O 1
ATOM 729 N N . ALA A 1 90 ? -15.234 3.060 -6.066 1.00 90.62 90 ALA A N 1
ATOM 730 C CA . ALA A 1 90 ? -13.791 2.945 -6.283 1.00 90.62 90 ALA A CA 1
ATOM 731 C C . ALA A 1 90 ? -12.955 3.960 -5.474 1.00 90.62 90 ALA A C 1
ATOM 733 O O . ALA A 1 90 ? -11.727 3.877 -5.464 1.00 90.62 90 ALA A O 1
ATOM 734 N N . THR A 1 91 ? -13.586 4.936 -4.811 1.00 95.94 91 THR A N 1
ATOM 735 C CA . THR A 1 91 ? -12.906 5.994 -4.050 1.00 95.94 91 THR A CA 1
ATOM 736 C C . THR A 1 91 ? -13.471 6.130 -2.639 1.00 95.94 91 THR A C 1
ATOM 738 O O . THR A 1 91 ? -14.395 5.427 -2.243 1.00 95.94 91 THR A O 1
ATOM 741 N N . GLY A 1 92 ? -12.874 7.022 -1.851 1.00 97.94 92 GLY A N 1
ATOM 742 C CA . GLY A 1 92 ? -13.321 7.352 -0.508 1.00 97.94 92 GLY A CA 1
ATOM 743 C C . GLY A 1 92 ? -12.928 6.327 0.549 1.00 97.94 92 GLY A C 1
ATOM 744 O O . GLY A 1 92 ? -13.631 6.229 1.545 1.00 97.94 92 GLY A O 1
ATOM 745 N N . TYR A 1 93 ? -11.836 5.581 0.362 1.00 98.56 93 TYR A N 1
ATOM 746 C CA . TYR A 1 93 ? -11.372 4.594 1.343 1.00 98.56 93 TYR A CA 1
ATOM 747 C C . TYR A 1 93 ? -10.161 5.067 2.146 1.00 98.56 93 TYR A C 1
ATOM 749 O O . TYR A 1 93 ? -9.307 5.789 1.629 1.00 98.56 93 TYR A O 1
ATOM 757 N N . ILE A 1 94 ? -10.066 4.587 3.385 1.00 98.62 94 ILE A N 1
ATOM 758 C CA . ILE A 1 94 ? -8.872 4.652 4.238 1.00 98.62 94 ILE A CA 1
ATOM 759 C C . ILE A 1 94 ? -8.456 3.229 4.630 1.00 98.62 94 ILE A C 1
ATOM 761 O O . ILE A 1 94 ? -9.302 2.393 4.940 1.00 98.62 94 ILE A O 1
ATOM 765 N N . SER A 1 95 ? -7.157 2.924 4.594 1.00 98.19 95 SER A N 1
ATOM 766 C CA . SER A 1 95 ? -6.636 1.611 5.010 1.00 98.19 95 SER A CA 1
ATOM 767 C C . SER A 1 95 ? -6.002 1.637 6.401 1.00 98.19 95 SER A C 1
ATOM 769 O O . SER A 1 95 ? -5.188 2.526 6.664 1.00 98.19 95 SER A O 1
ATOM 771 N N . LEU A 1 96 ? -6.281 0.616 7.217 1.00 97.81 96 LEU A N 1
ATOM 772 C CA . LEU A 1 96 ? -5.607 0.311 8.487 1.00 97.81 96 LEU A CA 1
ATOM 773 C C . LEU A 1 96 ? -4.952 -1.072 8.410 1.00 97.81 96 LEU A C 1
ATOM 775 O O . LEU A 1 96 ? -5.562 -2.023 7.930 1.00 97.81 96 LEU A O 1
ATOM 779 N N . GLU A 1 97 ? -3.707 -1.182 8.865 1.00 96.62 97 GLU A N 1
ATOM 780 C CA . GLU A 1 97 ? -2.952 -2.439 8.864 1.00 96.62 97 GLU A CA 1
ATOM 781 C C . GLU A 1 97 ? -3.171 -3.237 10.149 1.00 96.62 97 GLU A C 1
ATOM 783 O O . GLU A 1 97 ? -3.243 -2.652 11.230 1.00 96.62 97 GLU A O 1
ATOM 788 N N . VAL A 1 98 ? -3.267 -4.564 10.012 1.00 96.81 98 VAL A N 1
ATOM 789 C CA . VAL A 1 98 ? -3.224 -5.501 11.148 1.00 96.81 98 VAL A CA 1
ATOM 790 C C . VAL A 1 98 ? -1.865 -5.441 11.854 1.00 96.81 98 VAL A C 1
ATOM 792 O O . VAL A 1 98 ? -0.883 -4.946 11.295 1.00 96.81 98 VAL A O 1
ATOM 795 N N . ASP A 1 99 ? -1.790 -5.960 13.076 1.00 96.25 99 ASP A N 1
ATOM 796 C CA . ASP A 1 99 ? -0.563 -6.047 13.855 1.00 96.25 99 ASP A CA 1
ATOM 797 C C . ASP A 1 99 ? 0.497 -6.836 13.065 1.00 96.25 99 ASP A C 1
ATOM 799 O O . ASP A 1 99 ? 0.327 -8.029 12.779 1.00 96.25 99 ASP A O 1
ATOM 803 N N . PRO A 1 100 ? 1.628 -6.203 12.704 1.00 95.38 100 PRO A N 1
ATOM 804 C CA . PRO A 1 100 ? 2.642 -6.839 11.875 1.00 95.38 100 PRO A CA 1
ATOM 805 C C . PRO A 1 100 ? 3.293 -8.047 12.563 1.00 95.38 100 PRO A C 1
ATOM 807 O O . PRO A 1 100 ? 3.907 -8.877 11.884 1.00 95.38 100 PRO A O 1
ATOM 810 N N . ASN A 1 101 ? 3.166 -8.196 13.887 1.00 95.50 101 ASN A N 1
ATOM 811 C CA . ASN A 1 101 ? 3.643 -9.375 14.610 1.00 95.50 101 ASN A CA 1
ATOM 812 C C . ASN A 1 101 ? 2.821 -10.632 14.306 1.00 95.50 101 ASN A C 1
ATOM 814 O O . ASN A 1 101 ? 3.360 -11.733 14.413 1.00 95.50 101 ASN A O 1
ATOM 818 N N . LEU A 1 102 ? 1.573 -10.481 13.853 1.00 96.12 102 LEU A N 1
ATOM 819 C CA . LEU A 1 102 ? 0.690 -11.591 13.494 1.00 96.12 102 LEU A CA 1
ATOM 820 C C . LEU A 1 102 ? 0.891 -12.090 12.059 1.00 96.12 102 LEU A C 1
ATOM 822 O O . LEU A 1 102 ? 0.264 -13.065 11.667 1.00 96.12 102 LEU A O 1
ATOM 826 N N . ALA A 1 103 ? 1.802 -11.499 11.278 1.00 92.56 103 ALA A N 1
ATOM 827 C CA . ALA A 1 103 ? 1.974 -11.804 9.852 1.00 92.56 103 ALA A CA 1
ATOM 828 C C . ALA A 1 103 ? 2.273 -13.282 9.504 1.00 92.56 103 ALA A C 1
ATOM 830 O O . ALA A 1 103 ? 2.151 -13.657 8.337 1.00 92.56 103 ALA A O 1
ATOM 831 N N . ASN A 1 104 ? 2.662 -14.099 10.492 1.00 93.25 104 ASN A N 1
ATOM 832 C CA . ASN A 1 104 ? 2.907 -15.539 10.352 1.00 93.25 104 ASN A CA 1
ATOM 833 C C . ASN A 1 104 ? 1.800 -16.414 10.984 1.00 93.25 104 ASN A C 1
ATOM 835 O O . ASN A 1 104 ? 1.873 -17.638 10.903 1.00 93.25 104 ASN A O 1
ATOM 839 N N . ASP A 1 105 ? 0.794 -15.814 11.624 1.00 97.81 105 ASP A N 1
ATOM 840 C CA . ASP A 1 105 ? -0.334 -16.495 12.262 1.00 97.81 105 ASP A CA 1
ATOM 841 C C . ASP A 1 105 ? -1.631 -16.140 11.526 1.00 97.81 105 ASP A C 1
ATOM 843 O O . ASP A 1 105 ? -2.202 -15.057 11.679 1.00 97.81 105 ASP A O 1
ATOM 847 N N . VAL A 1 106 ? -2.089 -17.080 10.696 1.00 98.31 106 VAL A N 1
ATOM 848 C CA . VAL A 1 106 ? -3.291 -16.917 9.869 1.00 98.31 106 VAL A CA 1
ATOM 849 C C . VAL A 1 106 ? -4.536 -16.730 10.734 1.00 98.31 106 VAL A C 1
ATOM 851 O O . VAL A 1 106 ? -5.345 -15.845 10.463 1.00 98.31 106 VAL A O 1
ATOM 854 N N . SER A 1 107 ? -4.695 -17.545 11.777 1.00 98.38 107 SER A N 1
ATOM 855 C CA . SER A 1 107 ? -5.888 -17.527 12.624 1.00 98.38 107 SER A CA 1
ATOM 856 C C . SER A 1 107 ? -5.967 -16.229 13.418 1.00 98.38 107 SER A C 1
ATOM 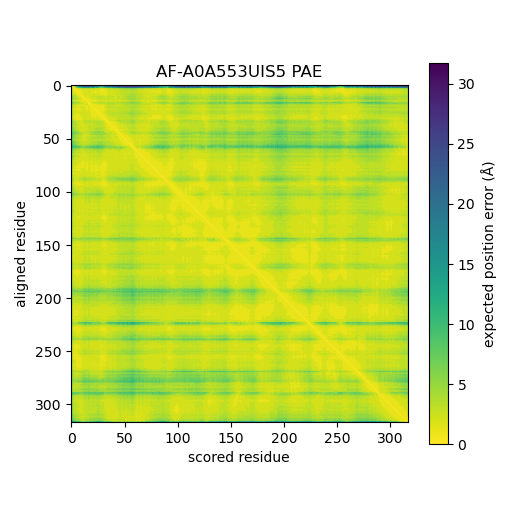858 O O . SER A 1 107 ? -7.004 -15.566 13.398 1.00 98.38 107 SER A O 1
ATOM 860 N N . ALA A 1 108 ? -4.865 -15.827 14.058 1.00 98.31 108 ALA A N 1
ATOM 861 C CA . ALA A 1 108 ? -4.810 -14.583 14.816 1.00 98.31 108 ALA A CA 1
ATOM 862 C C . ALA A 1 108 ? -5.011 -13.356 13.913 1.00 98.31 108 ALA A C 1
ATOM 864 O O . ALA A 1 108 ? -5.783 -12.466 14.266 1.00 98.31 108 ALA A O 1
ATOM 865 N N . SER A 1 109 ? -4.403 -13.339 12.719 1.00 98.38 109 SER A N 1
ATOM 866 C CA . SER A 1 109 ? -4.589 -12.251 11.748 1.00 98.38 109 SER A CA 1
ATOM 867 C C . SER A 1 109 ? -6.045 -12.102 11.298 1.00 98.38 109 SER A C 1
ATOM 869 O O . SER A 1 109 ? -6.531 -10.983 11.162 1.00 98.38 109 SER A O 1
ATOM 871 N N . ILE A 1 110 ? -6.763 -13.210 11.071 1.00 98.56 110 ILE A N 1
ATOM 872 C CA . ILE A 1 110 ? -8.186 -13.174 10.693 1.00 98.56 110 ILE A CA 1
ATOM 873 C C . ILE A 1 110 ? -9.039 -12.618 11.836 1.00 98.56 110 ILE A C 1
ATOM 875 O O . ILE A 1 110 ? -9.915 -11.787 11.592 1.00 98.56 110 ILE A O 1
ATOM 879 N N . VAL A 1 111 ? -8.796 -13.083 13.066 1.00 98.50 111 VAL A N 1
ATOM 880 C CA . VAL A 1 111 ? -9.525 -12.622 14.256 1.00 98.50 111 VAL A CA 1
ATOM 881 C C . VAL A 1 111 ? -9.321 -11.123 14.451 1.00 98.50 111 VAL A C 1
ATOM 883 O O . VAL A 1 111 ? -10.298 -10.392 14.599 1.00 98.50 111 VAL A O 1
ATOM 886 N N . GLU A 1 112 ? -8.077 -10.652 14.386 1.00 98.00 112 GLU A N 1
ATOM 887 C CA . GLU A 1 112 ? -7.768 -9.232 14.542 1.00 98.00 112 GLU A CA 1
ATOM 888 C C . GLU A 1 112 ? -8.352 -8.385 13.407 1.00 98.00 112 GLU A C 1
ATOM 890 O O . GLU A 1 112 ? -8.982 -7.365 13.675 1.00 98.00 112 GLU A O 1
ATOM 895 N N . ALA A 1 113 ? -8.222 -8.822 12.150 1.00 98.38 113 ALA A N 1
ATOM 896 C CA . ALA A 1 113 ? -8.790 -8.118 11.003 1.00 98.38 113 ALA A CA 1
ATOM 897 C C . ALA A 1 113 ? -10.302 -7.888 11.160 1.00 98.38 113 ALA A C 1
ATOM 899 O O . ALA A 1 113 ? -10.779 -6.768 10.970 1.00 98.38 113 ALA A O 1
ATOM 900 N N . ARG A 1 114 ? -11.050 -8.931 11.554 1.00 98.38 114 ARG A N 1
ATOM 901 C CA . ARG A 1 114 ? -12.498 -8.830 11.788 1.00 98.38 114 ARG A CA 1
ATOM 902 C C . ARG A 1 114 ? -12.822 -7.935 12.981 1.00 98.38 114 ARG A C 1
ATOM 904 O O . ARG A 1 114 ? -13.690 -7.077 12.859 1.00 98.38 114 ARG A O 1
ATOM 911 N N . ALA A 1 115 ? -12.096 -8.083 14.089 1.00 97.88 115 ALA A N 1
ATOM 912 C CA . ALA A 1 115 ? -12.298 -7.262 15.280 1.00 97.88 115 ALA A CA 1
ATOM 913 C C . ALA A 1 115 ? -12.038 -5.770 15.010 1.00 97.88 115 ALA A C 1
ATOM 915 O O . ALA A 1 115 ? -12.810 -4.922 15.454 1.00 97.88 115 ALA A O 1
ATOM 916 N N . LEU A 1 116 ? -10.981 -5.432 14.260 1.00 97.81 116 LEU A N 1
ATOM 917 C CA . LEU A 1 116 ? -10.696 -4.055 13.852 1.00 97.81 116 LEU A CA 1
ATOM 918 C C . LEU A 1 116 ? -11.806 -3.504 12.956 1.00 97.81 116 LEU A C 1
ATOM 920 O O . LEU A 1 116 ? -12.311 -2.414 13.218 1.00 97.81 116 LEU A O 1
ATOM 924 N N . PHE A 1 117 ? -12.212 -4.255 11.931 1.00 98.31 117 PHE A N 1
ATOM 925 C CA . PHE A 1 117 ? -13.262 -3.820 11.012 1.00 98.31 117 PHE A CA 1
ATOM 926 C C . PHE A 1 117 ? -14.595 -3.572 11.732 1.00 98.31 117 PHE A C 1
ATOM 928 O O . PHE A 1 117 ? -15.205 -2.521 11.543 1.00 98.31 117 PHE A O 1
ATOM 935 N N . GLU A 1 118 ? -14.998 -4.477 12.627 1.00 97.62 118 GLU A N 1
ATOM 936 C CA . GLU A 1 118 ? -16.215 -4.347 13.434 1.00 97.62 118 GLU A CA 1
ATOM 937 C C . GLU A 1 118 ? -16.148 -3.153 14.399 1.00 97.62 118 GLU A C 1
ATOM 939 O O . GLU A 1 118 ? -17.068 -2.337 14.443 1.00 97.62 118 GLU A O 1
ATOM 944 N N . ARG A 1 119 ? -15.036 -2.987 15.129 1.00 97.50 119 ARG A N 1
ATOM 945 C CA . ARG A 1 119 ? -14.850 -1.858 16.061 1.00 97.50 119 ARG A CA 1
ATOM 946 C C . ARG A 1 119 ? -14.842 -0.508 15.357 1.00 97.50 119 ARG A C 1
ATOM 948 O O . ARG A 1 119 ? -15.281 0.495 15.935 1.00 97.50 119 ARG A O 1
ATOM 955 N N . ILE A 1 120 ? -14.313 -0.463 14.135 1.00 98.19 120 ILE A N 1
ATOM 956 C CA . ILE A 1 120 ? -14.324 0.739 13.307 1.00 98.19 120 ILE A CA 1
ATOM 957 C C . ILE A 1 120 ? -15.732 0.994 12.757 1.00 98.19 120 ILE A C 1
ATOM 959 O O . ILE A 1 120 ? -16.186 2.134 12.793 1.00 98.19 120 ILE A O 1
ATOM 963 N N . GLY A 1 121 ? -16.448 -0.040 12.312 1.00 97.88 121 GLY A N 1
ATOM 964 C CA . GLY A 1 121 ? -17.865 0.053 11.954 1.00 97.88 121 GLY A CA 1
ATOM 965 C C . GLY A 1 121 ? -18.163 0.994 10.780 1.00 97.88 121 GLY A C 1
ATOM 966 O O . GLY A 1 121 ? -19.255 1.552 10.708 1.00 97.88 121 GLY A O 1
ATOM 967 N N . MET A 1 122 ? -17.195 1.202 9.879 1.00 98.19 122 MET A N 1
ATOM 968 C CA . MET A 1 122 ? -17.315 2.098 8.723 1.00 98.19 122 MET A CA 1
ATOM 969 C C . MET A 1 122 ? -17.156 1.311 7.411 1.00 98.19 122 MET A C 1
ATOM 971 O O . MET A 1 122 ? -16.181 0.570 7.266 1.00 98.19 122 MET A O 1
ATOM 975 N N . PRO A 1 123 ? -18.051 1.489 6.419 1.00 97.44 123 PRO A N 1
ATOM 976 C CA . PRO A 1 123 ? -18.076 0.666 5.202 1.00 97.44 123 PRO A CA 1
ATOM 977 C C . PRO A 1 123 ? -16.934 0.973 4.224 1.00 97.44 123 PRO A C 1
ATOM 979 O O . PRO A 1 123 ? -16.647 0.191 3.322 1.00 97.44 123 PRO A O 1
ATOM 982 N N . ASN A 1 124 ? -16.290 2.128 4.377 1.00 98.31 124 ASN A N 1
ATOM 983 C CA . ASN A 1 124 ? -15.219 2.615 3.517 1.00 98.31 124 ASN A CA 1
ATOM 984 C C . ASN A 1 124 ? -13.833 2.492 4.173 1.00 98.31 124 ASN A C 1
ATOM 986 O O . ASN A 1 124 ? -12.915 3.261 3.884 1.00 98.31 124 ASN A O 1
ATOM 990 N N . VAL A 1 125 ? -13.670 1.502 5.049 1.00 98.56 125 VAL A N 1
ATOM 991 C CA . VAL A 1 125 ? -12.387 1.150 5.662 1.00 98.56 125 VAL A CA 1
ATOM 992 C C . VAL A 1 125 ? -11.877 -0.145 5.055 1.00 98.56 125 VAL A C 1
ATOM 994 O O . VAL A 1 125 ? -12.616 -1.115 4.925 1.00 98.56 125 VAL A O 1
ATOM 997 N N . MET A 1 126 ? -10.602 -0.150 4.672 1.00 98.62 126 MET A N 1
ATOM 998 C CA . MET A 1 126 ? -9.911 -1.338 4.181 1.00 98.62 126 MET A CA 1
ATOM 999 C C . MET A 1 126 ? -9.001 -1.907 5.260 1.00 98.62 126 MET A C 1
ATOM 1001 O O . MET A 1 126 ? -8.154 -1.187 5.797 1.00 98.62 126 MET A O 1
ATOM 1005 N N . ILE A 1 127 ? -9.100 -3.212 5.512 1.00 98.44 127 ILE A N 1
ATOM 1006 C CA . ILE A 1 127 ? -8.099 -3.902 6.325 1.00 98.44 127 ILE A CA 1
ATOM 1007 C C . ILE A 1 127 ? -6.921 -4.297 5.441 1.00 98.44 127 ILE A C 1
ATOM 1009 O O . ILE A 1 127 ? -7.069 -4.918 4.384 1.00 98.44 127 ILE A O 1
ATOM 1013 N N . LYS A 1 128 ? -5.732 -3.886 5.866 1.00 98.31 128 LYS A N 1
ATOM 1014 C CA . LYS A 1 128 ? -4.494 -4.025 5.117 1.00 98.31 128 LYS A CA 1
ATOM 1015 C C . LYS A 1 128 ? -3.693 -5.210 5.641 1.00 98.31 128 LYS A C 1
ATOM 1017 O O . LYS A 1 128 ? -3.386 -5.279 6.827 1.00 98.31 128 LYS A O 1
ATOM 1022 N N . ILE A 1 129 ? -3.369 -6.135 4.740 1.00 98.56 129 ILE A N 1
ATOM 1023 C CA . ILE A 1 129 ? -2.725 -7.417 5.043 1.00 98.56 129 ILE A CA 1
ATOM 1024 C C . ILE A 1 129 ? -1.425 -7.528 4.229 1.00 98.56 129 ILE A C 1
ATOM 1026 O O . ILE A 1 129 ? -1.456 -7.344 3.007 1.00 98.56 129 ILE A O 1
ATOM 1030 N N . PRO A 1 130 ? -0.268 -7.810 4.851 1.00 98.12 130 PRO A N 1
ATOM 1031 C CA . PRO A 1 130 ? 0.978 -8.072 4.132 1.00 98.12 130 PRO A CA 1
ATOM 1032 C C . PRO A 1 130 ? 0.880 -9.258 3.163 1.00 98.12 130 PRO A C 1
ATOM 1034 O O . PRO A 1 130 ? 0.332 -10.301 3.501 1.00 98.12 130 PRO A O 1
ATOM 1037 N N . ALA A 1 131 ? 1.469 -9.142 1.972 1.00 98.12 131 ALA A N 1
ATOM 1038 C CA . ALA A 1 131 ? 1.498 -10.183 0.940 1.00 98.12 131 ALA A CA 1
ATOM 1039 C C . ALA A 1 131 ? 2.537 -11.296 1.219 1.00 98.12 131 ALA A C 1
ATOM 1041 O O . ALA A 1 131 ? 3.322 -11.678 0.342 1.00 98.12 131 ALA A O 1
ATOM 1042 N N . THR A 1 132 ? 2.551 -11.806 2.455 1.00 97.88 132 THR A N 1
ATOM 1043 C CA . THR A 1 132 ? 3.256 -13.040 2.839 1.00 97.88 132 THR A CA 1
ATOM 1044 C C . THR A 1 132 ? 2.472 -14.266 2.355 1.00 97.88 132 THR A C 1
ATOM 1046 O O . THR A 1 132 ? 1.334 -14.154 1.890 1.00 97.88 132 THR A O 1
ATOM 1049 N N . ASN A 1 133 ? 3.057 -15.464 2.444 1.00 97.62 133 ASN A N 1
ATOM 1050 C CA . ASN A 1 133 ? 2.329 -16.687 2.088 1.00 97.62 133 ASN A CA 1
ATOM 1051 C C . ASN A 1 133 ? 1.115 -16.906 3.002 1.00 97.62 133 ASN A C 1
ATOM 1053 O O . ASN A 1 133 ? 0.055 -17.313 2.532 1.00 97.62 133 ASN A O 1
ATOM 1057 N N . GLU A 1 134 ? 1.268 -16.608 4.286 1.00 98.50 134 GLU A N 1
ATOM 1058 C CA . GLU A 1 134 ? 0.231 -16.645 5.310 1.00 98.50 134 GLU A CA 1
ATOM 1059 C C . GLU A 1 134 ? -0.795 -15.535 5.074 1.00 98.50 134 G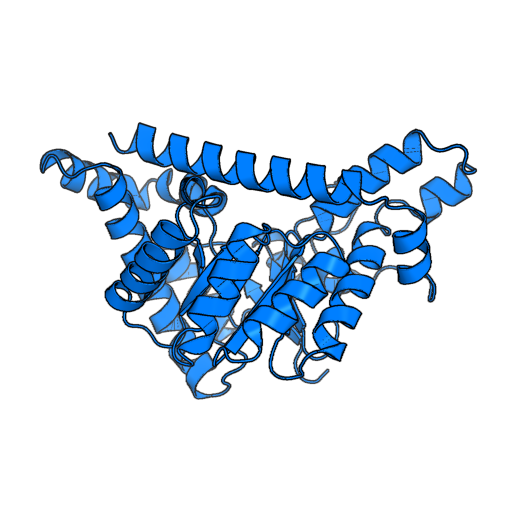LU A C 1
ATOM 1061 O O . GLU A 1 134 ? -1.993 -15.802 5.062 1.00 98.50 134 GLU A O 1
ATOM 1066 N N . GLY A 1 135 ? -0.341 -14.316 4.775 1.00 98.56 135 GLY A N 1
ATOM 1067 C CA . GLY A 1 135 ? -1.207 -13.177 4.488 1.00 98.56 135 GLY A CA 1
ATOM 1068 C C . GLY A 1 135 ? -2.098 -13.386 3.264 1.00 98.56 135 GLY A C 1
ATOM 1069 O O . GLY A 1 135 ? -3.255 -12.984 3.280 1.00 98.56 135 GLY A O 1
ATOM 1070 N N . ILE A 1 136 ? -1.628 -14.099 2.236 1.00 98.62 136 ILE A N 1
ATOM 1071 C CA . ILE A 1 136 ? -2.475 -14.490 1.095 1.00 98.62 136 ILE A CA 1
ATOM 1072 C C . ILE A 1 136 ? -3.609 -15.434 1.536 1.00 98.62 136 ILE A C 1
ATOM 1074 O O . ILE A 1 136 ? -4.737 -15.267 1.079 1.00 98.62 136 ILE A O 1
ATOM 1078 N N . LYS A 1 137 ? -3.351 -16.375 2.457 1.00 98.69 137 LYS A N 1
ATOM 1079 C CA . LYS A 1 137 ? -4.401 -17.249 3.025 1.00 98.69 137 LYS A CA 1
ATOM 1080 C C . LYS A 1 137 ? -5.396 -16.449 3.871 1.00 98.69 137 LYS A C 1
ATOM 1082 O O . LYS A 1 137 ? -6.595 -16.707 3.822 1.00 98.69 137 LYS A O 1
ATOM 1087 N N . VAL A 1 138 ? -4.905 -15.463 4.626 1.00 98.75 138 VAL A N 1
ATOM 1088 C CA . VAL A 1 138 ? -5.744 -14.519 5.383 1.00 98.75 138 VAL A CA 1
ATOM 1089 C C . VAL A 1 138 ? -6.654 -13.737 4.432 1.00 98.75 138 VAL A C 1
ATOM 1091 O O . VAL A 1 138 ? -7.861 -13.703 4.649 1.00 98.75 138 VAL A O 1
ATOM 1094 N N . MET A 1 139 ? -6.105 -13.166 3.353 1.00 98.69 139 MET A N 1
ATOM 1095 C CA . MET A 1 139 ? -6.875 -12.444 2.331 1.00 98.69 139 MET A CA 1
ATOM 1096 C C . MET A 1 139 ? -7.977 -13.313 1.723 1.00 98.69 139 MET A C 1
ATOM 1098 O O . MET A 1 139 ? -9.114 -12.863 1.649 1.00 98.69 139 MET A O 1
ATOM 1102 N N . GLU A 1 140 ? -7.654 -14.549 1.331 1.00 98.44 140 GLU A N 1
ATOM 1103 C CA . GLU A 1 140 ? -8.615 -15.497 0.756 1.00 98.44 140 GLU A CA 1
ATOM 1104 C C . GLU A 1 140 ? -9.776 -15.763 1.722 1.00 98.44 140 GLU A C 1
ATOM 1106 O O . GLU A 1 140 ? -10.941 -15.579 1.368 1.00 98.44 140 GLU A O 1
ATOM 1111 N N . ARG A 1 141 ? -9.464 -16.095 2.980 1.00 98.50 141 ARG A N 1
ATOM 1112 C CA . ARG A 1 141 ? -10.473 -16.414 3.997 1.00 98.50 141 ARG A CA 1
ATOM 1113 C C . ARG A 1 141 ? -11.328 -15.214 4.409 1.00 98.50 141 ARG A C 1
ATOM 1115 O O . ARG A 1 141 ? -12.489 -15.384 4.776 1.00 98.50 141 ARG A O 1
ATOM 1122 N N . LEU A 1 142 ? -10.767 -14.008 4.390 1.00 98.38 142 LEU A N 1
ATOM 1123 C CA . LEU A 1 142 ? -11.512 -12.780 4.668 1.00 98.38 142 LEU A CA 1
ATOM 1124 C C . LEU A 1 142 ? -12.415 -12.400 3.490 1.00 98.38 142 LEU A C 1
ATOM 1126 O O . LEU A 1 142 ? -13.579 -12.079 3.707 1.00 98.38 142 LEU A O 1
ATOM 1130 N N . ALA A 1 143 ? -11.911 -12.502 2.257 1.00 97.88 143 ALA A N 1
ATOM 1131 C CA . ALA A 1 143 ? -12.665 -12.184 1.048 1.00 97.88 143 ALA A CA 1
ATOM 1132 C C . ALA A 1 143 ? -13.891 -13.092 0.848 1.00 97.88 143 ALA A C 1
ATOM 1134 O O . ALA A 1 143 ? -14.882 -12.643 0.285 1.00 97.88 143 ALA A O 1
ATOM 1135 N N . GLU A 1 144 ? -13.864 -14.338 1.338 1.00 97.25 144 GLU A N 1
ATOM 1136 C CA . GLU A 1 144 ? -15.028 -15.243 1.344 1.00 97.25 144 GLU A CA 1
ATOM 1137 C C . GLU A 1 144 ? -16.253 -14.698 2.092 1.00 97.25 144 GLU A C 1
ATOM 1139 O O . GLU A 1 144 ? -17.358 -15.167 1.836 1.00 97.25 144 GLU A O 1
ATOM 1144 N N . GLY A 1 145 ? -16.070 -13.744 3.011 1.00 93.94 145 GLY A N 1
ATOM 1145 C CA . GLY A 1 145 ? -17.177 -13.092 3.712 1.00 93.94 145 GLY A CA 1
ATOM 1146 C C . GLY A 1 145 ? -17.947 -12.077 2.864 1.00 93.94 145 GLY A C 1
ATOM 1147 O O . GLY A 1 145 ? -19.065 -11.734 3.228 1.00 93.94 145 GLY A O 1
ATOM 1148 N N . GLU A 1 146 ? -17.367 -11.610 1.749 1.00 95.25 146 GLU A N 1
ATOM 1149 C CA . GLU A 1 146 ? -17.953 -10.622 0.820 1.00 95.25 146 GLU A CA 1
ATOM 1150 C C . GLU A 1 146 ? -18.391 -9.292 1.482 1.00 95.25 146 GLU A C 1
ATOM 1152 O O . GLU A 1 146 ? -19.132 -8.502 0.901 1.00 95.25 146 GLU A O 1
ATOM 1157 N N . ASP A 1 147 ? -17.888 -9.005 2.685 1.00 95.38 147 ASP A N 1
ATOM 1158 C CA . ASP A 1 147 ? -18.315 -7.909 3.562 1.00 95.38 147 ASP A CA 1
ATOM 1159 C C . ASP A 1 147 ? -17.217 -6.869 3.826 1.00 95.38 147 ASP A C 1
ATOM 1161 O O . ASP A 1 147 ? -17.512 -5.711 4.128 1.00 95.38 147 ASP A O 1
ATOM 1165 N N . MET A 1 148 ? -15.949 -7.261 3.685 1.00 97.19 148 MET A N 1
ATOM 1166 C CA . MET A 1 148 ? -14.814 -6.443 4.101 1.00 97.19 148 MET A CA 1
ATOM 1167 C C . MET A 1 148 ? -13.947 -5.985 2.922 1.00 97.19 148 MET A C 1
ATOM 1169 O O . MET A 1 148 ? -13.362 -6.819 2.224 1.00 97.19 148 MET A O 1
ATOM 1173 N N . PRO A 1 149 ? -13.796 -4.666 2.703 1.00 98.12 149 PRO A N 1
ATOM 1174 C CA . PRO A 1 149 ? -12.800 -4.140 1.784 1.00 98.12 149 PRO A CA 1
ATOM 1175 C C . PRO A 1 149 ? -11.373 -4.469 2.247 1.00 98.12 149 PRO A C 1
ATOM 1177 O O . PRO A 1 149 ? -11.048 -4.379 3.433 1.00 98.12 149 PRO A O 1
ATOM 1180 N N . LEU A 1 150 ? -10.493 -4.830 1.312 1.00 98.56 150 LEU A N 1
ATOM 1181 C CA . LEU A 1 150 ? -9.162 -5.360 1.630 1.00 98.56 150 LEU A CA 1
ATOM 1182 C C . LEU A 1 150 ? -8.044 -4.653 0.857 1.00 98.56 150 LEU A C 1
ATOM 1184 O O . LEU A 1 150 ? -8.180 -4.313 -0.316 1.00 98.56 150 LEU A O 1
ATOM 1188 N N . ASN A 1 151 ? -6.893 -4.484 1.504 1.00 98.75 151 ASN A N 1
ATOM 1189 C CA . ASN A 1 151 ? -5.687 -3.925 0.895 1.00 98.75 151 ASN A CA 1
ATOM 1190 C C . ASN A 1 151 ? -4.508 -4.901 1.040 1.00 98.75 151 ASN A C 1
ATOM 1192 O O . ASN A 1 151 ? -3.960 -5.067 2.128 1.00 98.75 151 ASN A O 1
ATOM 1196 N N . ALA A 1 152 ? -4.076 -5.529 -0.054 1.00 98.69 152 ALA A N 1
ATOM 1197 C CA . ALA A 1 152 ? -2.837 -6.303 -0.050 1.00 98.69 152 ALA A CA 1
ATOM 1198 C C . ALA A 1 152 ? -1.624 -5.368 -0.060 1.00 98.69 152 ALA A C 1
ATOM 1200 O O . ALA A 1 152 ? -1.416 -4.651 -1.032 1.00 98.69 152 ALA A O 1
ATOM 1201 N N . THR A 1 153 ? -0.794 -5.391 0.984 1.00 98.44 153 THR A N 1
ATOM 1202 C CA . THR A 1 153 ? 0.408 -4.544 1.096 1.00 98.44 153 THR A CA 1
ATOM 1203 C C . THR A 1 153 ? 1.705 -5.326 0.960 1.00 98.44 153 THR A C 1
ATOM 1205 O O . THR A 1 153 ? 1.702 -6.551 0.962 1.00 98.44 153 THR A O 1
ATOM 1208 N N . LEU A 1 154 ? 2.834 -4.618 0.852 1.00 98.06 154 LEU A N 1
ATOM 1209 C CA . LEU A 1 154 ? 4.166 -5.206 0.688 1.00 98.06 154 LEU A CA 1
ATOM 1210 C C . LEU A 1 154 ? 4.253 -6.132 -0.543 1.00 98.06 154 LEU A C 1
ATOM 1212 O O . LEU A 1 154 ? 4.898 -7.179 -0.511 1.00 98.06 154 LEU A O 1
ATOM 1216 N N . VAL A 1 155 ? 3.604 -5.738 -1.644 1.00 98.75 155 VAL A N 1
ATOM 1217 C CA . VAL A 1 155 ? 3.673 -6.457 -2.920 1.00 98.75 155 VAL A CA 1
ATOM 1218 C C . VAL A 1 155 ? 4.873 -5.944 -3.709 1.00 98.75 155 VAL A C 1
ATOM 1220 O O . VAL A 1 155 ? 4.914 -4.779 -4.106 1.00 98.75 155 VAL A O 1
ATOM 1223 N N . PHE A 1 156 ? 5.851 -6.818 -3.942 1.00 98.56 156 PHE A N 1
ATOM 1224 C CA . PHE A 1 156 ? 7.094 -6.465 -4.632 1.00 98.56 156 PHE A CA 1
ATOM 1225 C C . PHE A 1 156 ? 7.256 -7.170 -5.977 1.00 98.56 156 PHE A C 1
ATOM 1227 O O . PHE A 1 156 ? 7.958 -6.643 -6.831 1.00 98.56 156 PHE A O 1
ATOM 1234 N N . SER A 1 157 ? 6.604 -8.317 -6.190 1.00 98.38 157 SER A N 1
ATOM 1235 C CA . SER A 1 157 ? 6.749 -9.121 -7.411 1.00 98.38 157 SER A CA 1
ATOM 1236 C C . SER A 1 157 ? 5.439 -9.305 -8.191 1.00 98.38 157 SER A C 1
ATOM 1238 O O . SER A 1 157 ? 4.360 -9.333 -7.587 1.00 98.38 157 SER A O 1
ATOM 1240 N N . PRO A 1 158 ? 5.510 -9.549 -9.516 1.00 98.12 158 PRO A N 1
ATOM 1241 C CA . PRO A 1 158 ? 4.327 -9.855 -10.323 1.00 98.12 158 PRO A CA 1
ATOM 1242 C C . PRO A 1 158 ? 3.591 -11.122 -9.859 1.00 98.12 158 PRO A C 1
ATOM 1244 O O . PRO A 1 158 ? 2.363 -11.176 -9.880 1.00 98.12 158 PRO A O 1
ATOM 1247 N N . ASN A 1 159 ? 4.328 -12.132 -9.377 1.00 97.75 159 ASN A N 1
ATOM 1248 C CA . ASN A 1 159 ? 3.728 -13.355 -8.841 1.00 97.75 159 ASN A CA 1
ATOM 1249 C C . ASN A 1 159 ? 2.906 -13.083 -7.571 1.00 97.75 159 ASN A C 1
ATOM 1251 O O . ASN A 1 159 ? 1.771 -13.550 -7.476 1.00 97.75 159 ASN A O 1
ATOM 1255 N N . GLN A 1 160 ? 3.444 -12.295 -6.630 1.00 97.94 160 GLN A N 1
ATOM 1256 C CA . GLN A 1 160 ? 2.687 -11.852 -5.454 1.00 97.94 160 GLN A CA 1
ATOM 1257 C C . GLN A 1 160 ? 1.443 -11.070 -5.871 1.00 97.94 160 GLN A C 1
ATOM 1259 O O . GLN A 1 160 ? 0.357 -11.378 -5.393 1.00 97.94 160 GLN A O 1
ATOM 1264 N N . ALA A 1 161 ? 1.583 -10.122 -6.803 1.00 98.62 161 ALA A N 1
ATOM 1265 C CA . ALA A 1 161 ? 0.472 -9.303 -7.280 1.00 98.62 161 ALA A CA 1
ATOM 1266 C C . ALA A 1 161 ? -0.681 -10.163 -7.828 1.00 98.62 161 ALA A C 1
ATOM 1268 O O . ALA A 1 161 ? -1.828 -9.990 -7.413 1.00 98.62 161 ALA A O 1
ATOM 1269 N N . ARG A 1 162 ? -0.371 -11.159 -8.674 1.00 98.69 162 ARG A N 1
ATOM 1270 C CA . ARG A 1 162 ? -1.369 -12.104 -9.198 1.00 98.69 162 ARG A CA 1
ATOM 1271 C C . ARG A 1 162 ? -2.028 -12.931 -8.094 1.00 98.69 162 ARG A C 1
ATOM 1273 O O . ARG A 1 162 ? -3.244 -13.101 -8.102 1.00 98.69 162 ARG A O 1
ATOM 1280 N N . ARG A 1 163 ? -1.239 -13.470 -7.156 1.00 98.75 163 ARG A N 1
ATOM 1281 C CA . ARG A 1 163 ? -1.753 -14.299 -6.050 1.00 98.75 163 ARG A CA 1
ATOM 1282 C C . ARG A 1 163 ? -2.669 -13.499 -5.123 1.00 98.75 163 ARG A C 1
ATOM 1284 O O . ARG A 1 163 ? -3.735 -13.995 -4.777 1.00 98.75 163 ARG A O 1
ATOM 1291 N N . CYS A 1 164 ? -2.298 -12.265 -4.785 1.00 98.75 164 CYS A N 1
ATOM 1292 C CA . CYS A 1 164 ? -3.149 -11.355 -4.021 1.00 98.75 164 CYS A CA 1
ATOM 1293 C C . CYS A 1 164 ? -4.447 -11.045 -4.770 1.00 98.75 164 CYS A C 1
ATOM 1295 O O . CYS A 1 164 ? -5.520 -11.173 -4.193 1.00 98.75 164 CYS A O 1
ATOM 1297 N N . ALA A 1 165 ? -4.377 -10.705 -6.061 1.00 98.69 165 ALA A N 1
ATOM 1298 C CA . ALA A 1 165 ? -5.578 -10.429 -6.849 1.00 98.69 165 ALA A CA 1
ATOM 1299 C C . ALA A 1 165 ? -6.533 -11.638 -6.904 1.00 98.69 165 ALA A C 1
ATOM 1301 O O . ALA A 1 165 ? -7.744 -11.475 -6.795 1.00 98.69 165 ALA A O 1
ATOM 1302 N N . LEU A 1 166 ? -6.006 -12.863 -7.019 1.00 98.62 166 LEU A N 1
ATOM 1303 C CA . LEU A 1 166 ? -6.826 -14.078 -6.981 1.00 98.62 166 LEU A CA 1
ATOM 1304 C C . LEU A 1 166 ? -7.491 -14.290 -5.617 1.00 98.62 166 LEU A C 1
ATOM 1306 O O . LEU A 1 166 ? -8.688 -14.565 -5.573 1.00 98.62 166 LEU A O 1
ATOM 1310 N N . ALA A 1 167 ? -6.738 -14.125 -4.526 1.00 98.56 167 ALA A N 1
ATOM 1311 C CA . ALA A 1 167 ? -7.253 -14.267 -3.164 1.00 98.56 167 ALA A CA 1
ATOM 1312 C C . ALA A 1 167 ? -8.343 -13.231 -2.836 1.00 98.56 167 ALA A C 1
ATOM 1314 O O . ALA A 1 167 ? -9.266 -13.513 -2.083 1.00 98.56 167 ALA A O 1
ATOM 1315 N N . LEU A 1 168 ? -8.266 -12.041 -3.434 1.00 98.44 168 LEU A N 1
ATOM 1316 C CA . LEU A 1 168 ? -9.160 -10.915 -3.155 1.00 98.44 168 LEU A CA 1
ATOM 1317 C C . LEU A 1 168 ? -10.396 -10.845 -4.060 1.00 98.44 168 LEU A C 1
ATOM 1319 O O . LEU A 1 168 ? -11.195 -9.923 -3.925 1.00 98.44 168 LEU A O 1
ATOM 1323 N N . LYS A 1 169 ? -10.589 -11.802 -4.976 1.00 96.62 169 LYS A N 1
ATOM 1324 C CA . LYS A 1 169 ? -11.620 -11.735 -6.029 1.00 96.62 169 LYS A CA 1
ATOM 1325 C C . LYS A 1 169 ? -13.055 -11.562 -5.514 1.00 96.62 169 LYS A C 1
ATOM 1327 O O . LYS A 1 169 ? -13.881 -11.004 -6.229 1.00 96.62 169 LYS A O 1
ATOM 1332 N N . LYS A 1 170 ? -13.341 -12.060 -4.309 1.00 96.69 170 LYS A N 1
ATOM 1333 C CA . LYS A 1 170 ? -14.661 -11.990 -3.662 1.00 96.69 170 LYS A CA 1
ATOM 1334 C C . LYS A 1 170 ? -14.838 -10.790 -2.727 1.00 96.69 170 LYS A C 1
ATOM 1336 O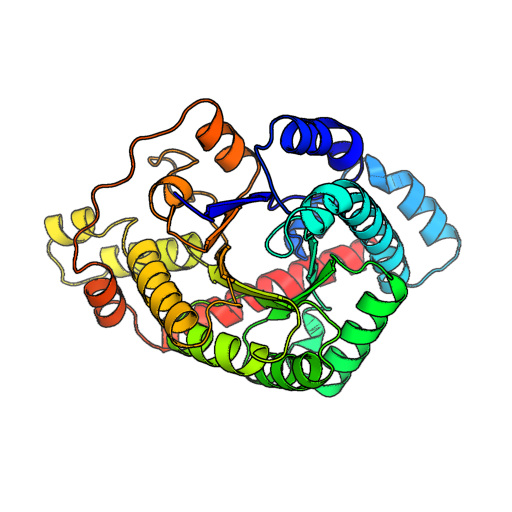 O . LYS A 1 170 ? -15.945 -10.541 -2.270 1.00 96.69 170 LYS A O 1
ATOM 1341 N N . ALA A 1 171 ? -13.776 -10.038 -2.440 1.00 96.44 171 ALA A N 1
ATOM 1342 C CA . ALA A 1 171 ? -13.902 -8.856 -1.599 1.00 96.44 171 ALA A CA 1
ATOM 1343 C C . ALA A 1 171 ? -14.794 -7.805 -2.296 1.00 96.44 171 ALA A C 1
ATOM 1345 O O . ALA A 1 171 ? -14.661 -7.613 -3.509 1.00 96.44 171 ALA A O 1
ATOM 1346 N N . PRO A 1 172 ? -15.659 -7.083 -1.558 1.00 94.31 172 PRO A N 1
ATOM 1347 C CA . PRO A 1 172 ? -16.556 -6.078 -2.136 1.00 94.31 172 PRO A CA 1
ATOM 1348 C C . PRO A 1 172 ? -15.794 -4.931 -2.814 1.00 94.31 172 PRO A C 1
ATOM 1350 O O . PRO A 1 172 ? -16.268 -4.351 -3.789 1.00 94.31 172 PRO A O 1
ATOM 1353 N N . MET A 1 173 ? -14.598 -4.618 -2.311 1.00 95.81 173 MET A N 1
ATOM 1354 C CA . MET A 1 173 ? -13.627 -3.745 -2.957 1.00 95.81 173 MET A CA 1
ATOM 1355 C C . MET A 1 173 ? -12.220 -4.124 -2.488 1.00 95.81 173 MET A C 1
ATOM 1357 O O . MET A 1 173 ? -12.007 -4.382 -1.302 1.00 95.81 173 MET A O 1
ATOM 1361 N N . ALA A 1 174 ? -11.245 -4.144 -3.398 1.00 98.06 174 ALA A N 1
ATOM 1362 C CA . ALA A 1 174 ? -9.879 -4.504 -3.046 1.00 98.06 174 ALA A CA 1
ATOM 1363 C C . ALA A 1 174 ? -8.818 -3.715 -3.808 1.00 98.06 174 ALA A C 1
ATOM 1365 O O . ALA A 1 174 ? -8.988 -3.360 -4.976 1.00 98.06 174 ALA A O 1
ATOM 1366 N N . VAL A 1 175 ? -7.685 -3.496 -3.142 1.00 98.62 175 VAL A N 1
ATOM 1367 C CA . VAL A 1 175 ? -6.489 -2.911 -3.753 1.00 98.62 175 VAL A CA 1
ATOM 1368 C C . VAL A 1 175 ? -5.267 -3.802 -3.556 1.00 98.62 175 VAL A C 1
ATOM 1370 O O . VAL A 1 175 ? -5.133 -4.490 -2.543 1.00 98.62 175 VAL A O 1
ATOM 1373 N N . VAL A 1 176 ? -4.351 -3.767 -4.523 1.00 98.81 176 VAL A N 1
ATOM 1374 C CA . VAL A 1 176 ? -3.057 -4.461 -4.464 1.00 98.81 176 VAL A CA 1
ATOM 1375 C C . VAL A 1 176 ? -1.946 -3.414 -4.467 1.00 98.81 176 VAL A C 1
ATOM 1377 O O . VAL A 1 176 ? -1.609 -2.868 -5.515 1.00 98.81 176 VAL A O 1
ATOM 1380 N N . SER A 1 177 ? -1.402 -3.115 -3.287 1.00 98.75 177 SER A N 1
ATOM 1381 C CA . SER A 1 177 ? -0.395 -2.078 -3.038 1.00 98.75 177 SER A CA 1
ATOM 1382 C C . SER A 1 177 ? 1.019 -2.535 -3.424 1.00 98.75 177 SER A C 1
ATOM 1384 O O . SER A 1 177 ? 1.749 -3.133 -2.628 1.00 98.75 177 SER A O 1
ATOM 1386 N N . ILE A 1 178 ? 1.405 -2.212 -4.655 1.00 98.81 178 ILE A N 1
ATOM 1387 C CA . ILE A 1 178 ? 2.680 -2.501 -5.315 1.00 98.81 178 ILE A CA 1
ATOM 1388 C C . ILE A 1 178 ? 3.725 -1.450 -4.926 1.00 98.81 178 ILE A C 1
ATOM 1390 O O . ILE A 1 178 ? 3.569 -0.268 -5.227 1.00 98.81 178 ILE A O 1
ATOM 1394 N N . PHE A 1 179 ? 4.813 -1.865 -4.280 1.00 98.62 179 PHE A N 1
ATOM 1395 C CA . PHE A 1 179 ? 5.858 -0.952 -3.809 1.00 98.62 179 PHE A CA 1
ATOM 1396 C C . PHE A 1 179 ? 6.843 -0.598 -4.930 1.00 98.62 179 PHE A C 1
ATOM 1398 O O . PHE A 1 179 ? 7.472 -1.481 -5.510 1.00 98.62 179 PHE A O 1
ATOM 1405 N N . VAL A 1 180 ? 7.018 0.701 -5.197 1.00 98.56 180 VAL A N 1
ATOM 1406 C CA . VAL A 1 180 ? 7.803 1.192 -6.344 1.00 98.56 180 VAL A CA 1
ATOM 1407 C C . VAL A 1 180 ? 9.226 1.582 -5.941 1.00 98.56 180 VAL A C 1
ATOM 1409 O O . VAL A 1 180 ? 10.182 0.902 -6.315 1.00 98.56 180 VAL A O 1
ATOM 14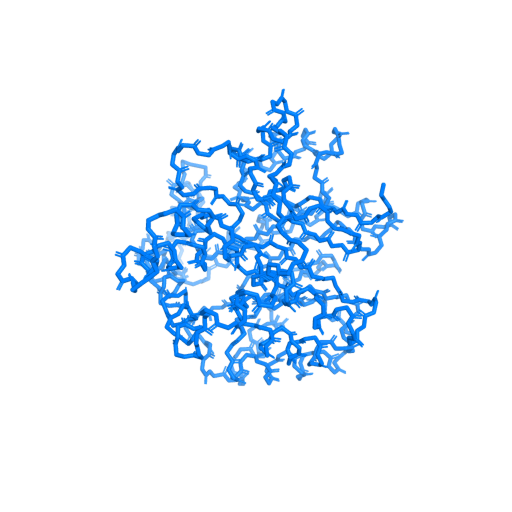12 N N . SER A 1 181 ? 9.391 2.643 -5.140 1.00 97.75 181 SER A N 1
ATOM 1413 C CA . SER A 1 181 ? 10.722 3.215 -4.866 1.00 97.75 181 SER A CA 1
ATOM 1414 C C . SER A 1 181 ? 11.656 2.258 -4.125 1.00 97.75 181 SER A C 1
ATOM 1416 O O . SER A 1 181 ? 12.861 2.295 -4.338 1.00 97.75 181 SER A O 1
ATOM 1418 N N . ARG A 1 182 ? 11.128 1.354 -3.286 1.00 97.38 182 ARG A N 1
ATOM 1419 C CA . ARG A 1 182 ? 11.952 0.338 -2.605 1.00 97.38 182 ARG A CA 1
ATOM 1420 C C . ARG A 1 182 ? 12.601 -0.633 -3.592 1.00 97.38 182 ARG A C 1
ATOM 1422 O O . ARG A 1 182 ? 13.767 -0.969 -3.409 1.00 97.38 182 ARG A O 1
ATOM 1429 N N . VAL A 1 183 ? 11.864 -1.062 -4.620 1.00 97.88 183 VAL A N 1
ATOM 1430 C CA . VAL A 1 183 ? 12.408 -1.924 -5.682 1.00 97.88 183 VAL A CA 1
ATOM 1431 C C . VAL A 1 183 ? 13.449 -1.154 -6.478 1.00 97.88 183 VAL A C 1
ATOM 1433 O O . VAL A 1 183 ? 14.530 -1.667 -6.735 1.00 97.88 183 VAL A O 1
ATOM 1436 N N . ASP A 1 184 ? 13.144 0.095 -6.815 1.00 96.88 184 ASP A N 1
ATOM 1437 C CA . ASP A 1 184 ? 14.023 0.940 -7.615 1.00 96.88 184 ASP A CA 1
ATOM 1438 C C . ASP A 1 184 ? 15.352 1.246 -6.907 1.00 96.88 184 ASP A C 1
ATOM 1440 O O . ASP A 1 184 ? 16.415 1.133 -7.510 1.00 96.88 184 ASP A O 1
ATOM 1444 N N . THR A 1 185 ? 15.318 1.533 -5.602 1.00 97.12 185 THR A N 1
ATOM 1445 C CA . THR A 1 185 ? 16.522 1.723 -4.782 1.00 97.12 185 THR A CA 1
ATOM 1446 C C . THR A 1 185 ? 17.416 0.485 -4.796 1.00 97.12 185 THR A C 1
ATOM 1448 O O . THR A 1 185 ? 18.620 0.622 -5.001 1.00 97.12 185 THR A O 1
ATOM 1451 N N . GLN A 1 186 ? 16.850 -0.716 -4.626 1.00 96.88 186 GLN A N 1
ATOM 1452 C CA . GLN A 1 186 ? 17.649 -1.946 -4.686 1.00 96.88 186 GLN A CA 1
ATOM 1453 C C . GLN A 1 186 ? 18.155 -2.231 -6.100 1.00 96.88 186 GLN A C 1
ATOM 1455 O O . GLN A 1 186 ? 19.304 -2.618 -6.282 1.00 96.88 186 GLN A O 1
ATOM 1460 N N . ALA A 1 187 ? 17.332 -1.992 -7.120 1.00 96.75 187 ALA A N 1
ATOM 1461 C CA . ALA A 1 187 ? 17.744 -2.169 -8.504 1.00 96.75 187 ALA A CA 1
ATOM 1462 C C . ALA A 1 187 ? 18.890 -1.224 -8.889 1.00 96.75 187 ALA A C 1
ATOM 1464 O O . ALA A 1 187 ? 19.819 -1.637 -9.575 1.00 96.75 187 ALA A O 1
ATOM 1465 N N . ASN A 1 188 ? 18.860 0.025 -8.422 1.00 96.38 188 ASN A N 1
ATOM 1466 C CA . ASN A 1 188 ? 19.949 0.978 -8.617 1.00 96.38 188 ASN A CA 1
ATOM 1467 C C . ASN A 1 188 ? 21.253 0.506 -7.976 1.00 96.38 188 ASN A C 1
ATOM 1469 O O . ASN A 1 188 ? 22.319 0.733 -8.543 1.00 96.38 188 ASN A O 1
ATOM 1473 N N . ASP A 1 189 ? 21.177 -0.127 -6.807 1.00 95.94 189 ASP A N 1
ATOM 1474 C CA . ASP A 1 189 ? 22.347 -0.703 -6.152 1.00 95.94 189 ASP A CA 1
ATOM 1475 C C . ASP A 1 189 ? 22.917 -1.871 -6.967 1.00 95.94 189 ASP A C 1
ATOM 1477 O O . ASP A 1 189 ? 24.092 -1.861 -7.333 1.00 95.94 189 ASP A O 1
ATOM 1481 N N . LEU A 1 190 ? 22.056 -2.796 -7.405 1.00 95.62 190 LEU A N 1
ATOM 1482 C CA . LEU A 1 190 ? 22.444 -3.886 -8.305 1.00 95.62 190 LEU A CA 1
ATOM 1483 C C . LEU A 1 190 ? 23.063 -3.385 -9.616 1.00 95.62 190 LEU A C 1
ATOM 1485 O O . LEU A 1 190 ? 24.042 -3.957 -10.093 1.00 95.62 190 LEU A O 1
ATOM 1489 N N . LEU A 1 191 ? 22.520 -2.314 -10.207 1.00 95.81 191 LEU A N 1
ATOM 1490 C CA . LEU A 1 191 ? 23.035 -1.744 -11.455 1.00 95.81 191 LEU A CA 1
ATOM 1491 C C . LEU A 1 191 ? 24.490 -1.286 -11.308 1.00 95.81 191 LEU A C 1
ATOM 1493 O O . LEU A 1 191 ? 25.284 -1.572 -12.206 1.00 95.81 191 LEU A O 1
ATOM 1497 N N . LYS A 1 192 ? 24.860 -0.656 -10.181 1.00 94.19 192 LYS A N 1
ATOM 1498 C CA . LYS A 1 192 ? 26.243 -0.208 -9.908 1.00 94.19 192 LYS A CA 1
ATOM 1499 C C . LYS A 1 192 ? 27.245 -1.360 -9.883 1.00 94.19 192 LYS A C 1
ATOM 1501 O O . LYS A 1 192 ? 28.409 -1.163 -10.218 1.00 94.19 192 LYS A O 1
ATOM 1506 N N . HIS A 1 193 ? 26.793 -2.545 -9.480 1.00 92.88 193 HIS A N 1
ATOM 1507 C CA . HIS A 1 193 ? 27.615 -3.747 -9.357 1.00 92.88 193 HIS A CA 1
ATOM 1508 C C . HIS A 1 193 ? 27.461 -4.712 -10.544 1.00 92.88 193 HIS A C 1
ATOM 1510 O O . HIS A 1 193 ? 28.027 -5.802 -10.535 1.00 92.88 193 HIS A O 1
ATOM 1516 N N . SER A 1 194 ? 26.706 -4.325 -11.576 1.00 92.94 194 SER A N 1
ATOM 1517 C CA . SER A 1 194 ? 26.468 -5.153 -12.758 1.00 92.94 194 SER A CA 1
ATOM 1518 C C . SER A 1 194 ? 27.592 -5.043 -13.796 1.00 92.94 194 SER A C 1
ATOM 1520 O O . SER A 1 194 ? 28.270 -4.024 -13.905 1.00 92.94 194 SER A O 1
ATOM 1522 N N . TYR A 1 195 ? 27.728 -6.065 -14.647 1.00 94.31 195 TYR A N 1
ATOM 1523 C CA . TYR A 1 195 ? 28.640 -6.055 -15.803 1.00 94.31 195 TYR A CA 1
ATOM 1524 C C . TYR A 1 195 ? 28.109 -5.251 -17.009 1.00 94.31 195 TYR A C 1
ATOM 1526 O O . TYR A 1 195 ? 28.672 -5.318 -18.102 1.00 94.31 195 TYR A O 1
ATOM 1534 N N . LEU A 1 196 ? 27.003 -4.516 -16.850 1.00 94.88 196 LEU A N 1
ATOM 1535 C CA . LEU A 1 196 ? 26.427 -3.693 -17.915 1.00 94.88 196 LEU A CA 1
ATOM 1536 C C . LEU A 1 196 ? 27.298 -2.460 -18.183 1.00 94.88 196 LEU A C 1
ATOM 1538 O O . LEU A 1 196 ? 27.952 -1.943 -17.280 1.00 94.88 196 LEU A O 1
ATOM 1542 N N . SER A 1 197 ? 27.260 -1.934 -19.412 1.00 96.62 197 SER A N 1
ATOM 1543 C CA . SER A 1 197 ? 27.963 -0.686 -19.736 1.00 96.62 197 SER A CA 1
ATOM 1544 C C . SER A 1 197 ? 27.435 0.486 -18.903 1.00 96.62 197 SER A C 1
ATOM 1546 O O . SER A 1 197 ? 26.240 0.550 -18.610 1.00 96.62 197 SER A O 1
ATOM 1548 N N . LEU A 1 198 ? 28.296 1.461 -18.585 1.00 95.38 198 LEU A N 1
ATOM 1549 C CA . LEU A 1 198 ? 27.910 2.665 -17.829 1.00 95.38 198 LEU A CA 1
ATOM 1550 C C . LEU A 1 198 ? 26.716 3.395 -18.455 1.00 95.38 198 LEU A C 1
ATOM 1552 O O . LEU A 1 198 ? 25.822 3.853 -17.747 1.00 95.38 198 LEU A O 1
ATOM 1556 N N . TRP A 1 199 ? 26.668 3.455 -19.788 1.00 95.44 199 TRP A N 1
ATOM 1557 C CA . TRP A 1 199 ? 25.531 4.024 -20.507 1.00 95.44 199 TRP A CA 1
ATOM 1558 C C . TRP A 1 199 ? 24.230 3.269 -20.206 1.00 95.44 199 TRP A C 1
ATOM 1560 O O . TRP A 1 199 ? 23.209 3.892 -19.923 1.00 95.44 199 TRP A O 1
ATOM 1570 N N . THR A 1 200 ? 24.268 1.933 -20.198 1.00 94.31 200 THR A N 1
ATOM 1571 C CA . THR A 1 200 ? 23.098 1.097 -19.887 1.00 94.31 200 THR A CA 1
ATOM 1572 C C . THR A 1 200 ? 22.680 1.252 -18.429 1.00 94.31 200 THR A C 1
ATOM 1574 O O . THR A 1 200 ? 21.496 1.429 -18.151 1.00 94.31 200 THR A O 1
ATOM 1577 N N . GLN A 1 201 ? 23.641 1.245 -17.500 1.00 95.56 201 GLN A N 1
ATOM 1578 C CA . GLN A 1 201 ? 23.373 1.467 -16.077 1.00 95.56 201 GLN A CA 1
ATOM 1579 C C . GLN A 1 201 ? 22.675 2.815 -15.858 1.00 95.56 201 GLN A C 1
ATOM 1581 O O . GLN A 1 201 ? 21.619 2.871 -15.231 1.00 95.56 201 GLN A O 1
ATOM 1586 N N . GLN A 1 202 ? 23.202 3.890 -16.452 1.00 93.81 202 GLN A N 1
ATOM 1587 C CA . GLN A 1 202 ? 22.612 5.225 -16.363 1.00 93.81 202 GLN A CA 1
ATOM 1588 C C . GLN A 1 202 ? 21.238 5.302 -17.043 1.00 93.81 202 GLN A C 1
ATOM 1590 O O . GLN A 1 202 ? 20.349 5.998 -16.556 1.00 93.81 202 GLN A O 1
ATOM 1595 N N . HIS A 1 203 ? 21.038 4.585 -18.152 1.00 93.88 203 HIS A N 1
ATOM 1596 C CA . HIS A 1 203 ? 19.756 4.553 -18.852 1.00 93.88 203 HIS A CA 1
ATOM 1597 C C . HIS A 1 203 ? 18.648 3.869 -18.035 1.00 93.88 203 HIS A C 1
ATOM 1599 O O . HIS A 1 203 ? 17.486 4.280 -18.136 1.00 93.88 203 HIS A O 1
ATOM 1605 N N . LEU A 1 204 ? 19.000 2.840 -17.254 1.00 96.44 204 LEU A N 1
ATOM 1606 C CA . LEU A 1 204 ? 18.083 2.041 -16.430 1.00 96.44 204 LEU A CA 1
ATOM 1607 C C . LEU A 1 204 ? 17.904 2.573 -15.004 1.00 96.44 204 LEU A C 1
ATOM 1609 O O . LEU A 1 204 ? 16.902 2.244 -14.363 1.00 96.44 204 LEU A O 1
ATOM 1613 N N . ARG A 1 205 ? 18.843 3.389 -14.515 1.00 95.69 205 ARG A N 1
ATOM 1614 C CA . ARG A 1 205 ? 18.776 4.005 -13.188 1.00 95.69 205 ARG A CA 1
ATOM 1615 C C . ARG A 1 205 ? 17.433 4.711 -12.988 1.00 95.69 205 ARG A C 1
ATOM 1617 O O . ARG A 1 205 ? 16.989 5.475 -13.845 1.00 95.69 205 ARG A O 1
ATOM 1624 N N . ASN A 1 206 ? 16.815 4.463 -11.839 1.00 96.94 206 ASN A N 1
ATOM 1625 C CA . ASN A 1 206 ? 15.507 4.973 -11.425 1.00 96.94 206 ASN A CA 1
ATOM 1626 C C . ASN A 1 206 ? 14.304 4.518 -12.285 1.00 96.94 206 ASN A C 1
ATOM 1628 O O . ASN A 1 206 ? 13.232 5.117 -12.223 1.00 96.94 206 ASN A O 1
ATOM 1632 N N . LYS A 1 207 ? 14.463 3.496 -13.140 1.00 97.88 207 LYS A N 1
ATOM 1633 C CA . LYS A 1 207 ? 13.385 3.003 -14.021 1.00 97.88 207 LYS A CA 1
ATOM 1634 C C . LYS A 1 207 ? 13.013 1.545 -13.786 1.00 97.88 207 LYS A C 1
ATOM 1636 O O . LYS A 1 207 ? 11.928 1.128 -14.193 1.00 97.88 207 LYS A O 1
ATOM 1641 N N . ILE A 1 208 ? 13.867 0.749 -13.149 1.00 98.06 208 ILE A N 1
ATOM 1642 C CA . ILE A 1 208 ? 13.606 -0.683 -12.961 1.00 98.06 208 ILE A CA 1
ATOM 1643 C C . ILE A 1 208 ? 12.426 -0.911 -12.010 1.00 98.06 208 ILE A C 1
ATOM 1645 O O . ILE A 1 208 ? 11.587 -1.769 -12.285 1.00 98.06 208 ILE A O 1
ATOM 1649 N N . GLY A 1 209 ? 12.295 -0.111 -10.947 1.00 98.19 209 GLY A N 1
ATOM 1650 C CA . GLY A 1 209 ? 11.137 -0.178 -10.052 1.00 98.19 209 GLY A CA 1
ATOM 1651 C C . GLY A 1 209 ? 9.822 0.153 -10.761 1.00 98.19 209 GLY A C 1
ATOM 1652 O O . GLY A 1 209 ? 8.817 -0.517 -10.526 1.00 98.19 209 GLY A O 1
ATOM 1653 N N . ILE A 1 210 ? 9.838 1.113 -11.695 1.00 98.56 210 ILE A N 1
ATOM 1654 C CA . ILE A 1 210 ? 8.688 1.428 -12.558 1.00 98.56 210 ILE A CA 1
ATOM 1655 C C . ILE A 1 210 ? 8.366 0.233 -13.462 1.00 98.56 210 ILE A C 1
ATOM 1657 O O . ILE A 1 210 ? 7.218 -0.195 -13.515 1.00 98.56 210 ILE A O 1
ATOM 1661 N N . GLY A 1 211 ? 9.368 -0.353 -14.125 1.00 98.50 211 GLY A N 1
ATOM 1662 C CA . GLY A 1 211 ? 9.181 -1.549 -14.954 1.00 98.50 211 GLY A CA 1
ATOM 1663 C C . GLY A 1 211 ? 8.556 -2.714 -14.194 1.00 98.50 211 GLY A C 1
ATOM 1664 O O . GLY A 1 211 ? 7.611 -3.339 -14.672 1.00 98.50 211 GLY A O 1
ATOM 1665 N N . ASN A 1 212 ? 9.032 -2.962 -12.976 1.00 98.69 212 ASN A N 1
ATOM 1666 C CA . ASN A 1 212 ? 8.459 -3.964 -12.089 1.00 98.69 212 ASN A CA 1
ATOM 1667 C C . ASN A 1 212 ? 7.008 -3.636 -11.703 1.00 98.69 212 ASN A C 1
ATOM 1669 O O . ASN A 1 212 ? 6.150 -4.514 -11.715 1.00 98.69 212 ASN A O 1
ATOM 1673 N N . ALA A 1 213 ? 6.708 -2.371 -11.400 1.00 98.69 213 ALA A N 1
ATOM 1674 C CA . ALA A 1 213 ? 5.353 -1.948 -11.071 1.00 98.69 213 ALA A CA 1
ATOM 1675 C C . ALA A 1 213 ? 4.380 -2.132 -12.248 1.00 98.69 213 ALA A C 1
ATOM 1677 O O . ALA A 1 213 ? 3.259 -2.589 -12.032 1.00 98.69 213 ALA A O 1
ATOM 1678 N N . LEU A 1 214 ? 4.821 -1.861 -13.483 1.00 98.56 214 LEU A N 1
ATOM 1679 C CA . LEU A 1 214 ? 4.054 -2.137 -14.704 1.00 98.56 214 LEU A CA 1
ATOM 1680 C C . LEU A 1 214 ? 3.771 -3.637 -14.867 1.00 98.56 214 LEU A C 1
ATOM 1682 O O . LEU A 1 214 ? 2.639 -4.026 -15.141 1.00 98.56 214 LEU A O 1
ATOM 1686 N N . ALA A 1 215 ? 4.770 -4.487 -14.616 1.00 98.38 215 ALA A N 1
ATOM 1687 C CA . ALA A 1 215 ? 4.598 -5.936 -14.627 1.00 98.38 215 ALA A CA 1
ATOM 1688 C C . ALA A 1 215 ? 3.572 -6.418 -13.587 1.00 98.38 215 ALA A C 1
ATOM 1690 O O . ALA A 1 215 ? 2.744 -7.274 -13.885 1.00 98.38 215 ALA A O 1
ATOM 1691 N N . CYS A 1 216 ? 3.611 -5.883 -12.365 1.00 98.62 216 CYS A N 1
ATOM 1692 C CA . CYS A 1 216 ? 2.628 -6.197 -11.327 1.00 98.62 216 CYS A CA 1
ATOM 1693 C C . CYS A 1 216 ? 1.225 -5.694 -11.692 1.00 98.62 216 CYS A C 1
ATOM 1695 O O . CYS A 1 216 ? 0.248 -6.407 -11.478 1.00 98.62 216 CYS A O 1
ATOM 1697 N N . TYR A 1 217 ? 1.131 -4.486 -12.253 1.00 98.38 217 TYR A N 1
ATOM 1698 C CA . TYR A 1 217 ? -0.119 -3.894 -12.721 1.00 98.38 217 TYR A CA 1
ATOM 1699 C C . TYR A 1 217 ? -0.818 -4.809 -13.736 1.00 98.38 217 TYR A C 1
ATOM 1701 O O . TYR A 1 217 ? -1.989 -5.131 -13.544 1.00 98.38 217 TYR A O 1
ATOM 1709 N N . GLU A 1 218 ? -0.093 -5.302 -14.748 1.00 97.75 218 GLU A N 1
ATOM 1710 C CA . GLU A 1 218 ? -0.618 -6.255 -15.740 1.00 97.75 218 GLU A CA 1
ATOM 1711 C C . GLU A 1 218 ? -1.222 -7.493 -15.061 1.00 97.75 218 GLU A C 1
ATOM 1713 O O . GLU A 1 218 ? -2.359 -7.865 -15.337 1.00 97.75 218 GLU A O 1
ATOM 1718 N N . GLN A 1 219 ? -0.504 -8.079 -14.098 1.00 98.25 219 GLN A N 1
ATOM 1719 C CA . GLN A 1 219 ? -0.951 -9.284 -13.395 1.00 98.25 219 GLN A CA 1
ATOM 1720 C C . GLN A 1 219 ? -2.232 -9.092 -12.576 1.00 98.25 219 GLN A C 1
ATOM 1722 O O . GLN A 1 219 ? -3.027 -10.023 -12.462 1.00 98.25 219 GLN A O 1
ATOM 1727 N N . VAL A 1 220 ? -2.444 -7.911 -11.991 1.00 98.38 220 VAL A N 1
ATOM 1728 C CA . VAL A 1 220 ? -3.684 -7.605 -11.258 1.00 98.38 220 VAL A CA 1
ATOM 1729 C C . VAL A 1 220 ? -4.834 -7.380 -12.239 1.00 98.38 220 VAL A C 1
ATOM 1731 O O . VAL A 1 220 ? -5.907 -7.961 -12.069 1.00 98.38 220 VAL A O 1
ATOM 1734 N N . ARG A 1 221 ? -4.596 -6.591 -13.298 1.00 96.81 221 ARG A N 1
ATOM 1735 C CA . ARG A 1 221 ? -5.605 -6.266 -14.319 1.00 96.81 221 ARG A CA 1
ATOM 1736 C C . ARG A 1 221 ? -6.093 -7.489 -15.095 1.00 96.81 221 ARG A C 1
ATOM 1738 O O . ARG A 1 221 ? -7.255 -7.523 -15.485 1.00 96.81 221 ARG A O 1
ATOM 1745 N N . GLU A 1 222 ? -5.241 -8.493 -15.291 1.00 97.25 222 GLU A N 1
ATOM 1746 C CA . GLU A 1 222 ? -5.618 -9.772 -15.910 1.00 97.25 222 GLU A CA 1
ATOM 1747 C C . GLU A 1 222 ? -6.594 -10.596 -15.053 1.00 97.25 222 GLU A C 1
ATOM 1749 O O . GLU A 1 222 ? -7.345 -11.410 -15.589 1.00 97.25 222 GLU A O 1
ATOM 1754 N N . VAL A 1 223 ? -6.591 -10.418 -13.727 1.00 97.06 223 VAL A N 1
ATOM 1755 C CA . VAL A 1 223 ? -7.412 -11.223 -12.808 1.00 97.06 223 VAL A CA 1
ATOM 1756 C C . VAL A 1 223 ? -8.811 -10.641 -12.626 1.00 97.06 223 VAL A C 1
ATOM 1758 O O . VAL A 1 223 ? -9.788 -11.395 -12.627 1.00 97.06 223 VAL A O 1
ATOM 1761 N N . SER A 1 224 ? -8.923 -9.325 -12.425 1.00 90.94 224 SER A N 1
ATOM 1762 C CA . SER A 1 224 ? -10.211 -8.658 -12.221 1.00 90.94 224 SER A CA 1
ATOM 1763 C C . SER A 1 224 ? -10.156 -7.164 -12.553 1.00 90.94 224 SER A C 1
ATOM 1765 O O . SER A 1 224 ? -9.154 -6.501 -12.305 1.00 90.94 224 SER A O 1
ATOM 1767 N N . ASN A 1 225 ? -11.282 -6.624 -13.029 1.00 87.19 225 ASN A N 1
ATOM 1768 C CA . ASN A 1 225 ? -11.533 -5.181 -13.153 1.00 87.19 225 ASN A CA 1
ATOM 1769 C C . ASN A 1 225 ? -12.241 -4.590 -11.917 1.00 87.19 225 ASN A C 1
ATOM 1771 O O . ASN A 1 225 ? -12.685 -3.449 -11.952 1.00 87.19 225 ASN A O 1
ATOM 1775 N N . THR A 1 226 ? -12.424 -5.370 -10.850 1.00 88.69 226 THR A N 1
ATOM 1776 C CA . THR A 1 226 ? -12.948 -4.886 -9.557 1.00 88.69 226 THR A CA 1
ATOM 1777 C C . THR A 1 226 ? -11.841 -4.660 -8.528 1.00 88.69 226 THR A C 1
ATOM 1779 O O . THR A 1 226 ? -12.094 -4.120 -7.456 1.00 88.69 226 THR A O 1
ATOM 1782 N N . ILE A 1 227 ? -10.610 -5.071 -8.849 1.00 96.44 227 ILE A N 1
ATOM 1783 C CA . ILE A 1 227 ? -9.440 -4.953 -7.983 1.00 96.44 227 ILE A CA 1
ATOM 1784 C C . ILE A 1 227 ? -8.517 -3.902 -8.581 1.00 96.44 227 ILE A C 1
ATOM 1786 O O . ILE A 1 227 ? -8.054 -4.046 -9.712 1.00 96.44 227 ILE A O 1
ATOM 1790 N N . TYR A 1 228 ? -8.208 -2.870 -7.801 1.00 97.62 228 TYR A N 1
ATOM 1791 C CA . TYR A 1 228 ? -7.370 -1.774 -8.268 1.00 97.62 228 TYR A CA 1
ATOM 1792 C C . TYR A 1 228 ? -5.895 -2.036 -7.924 1.00 97.62 228 TYR A C 1
ATOM 1794 O O . TYR A 1 228 ? -5.546 -2.213 -6.752 1.00 97.62 228 TYR A O 1
ATOM 1802 N N . PRO A 1 229 ? -4.984 -2.016 -8.909 1.00 98.38 229 PRO A N 1
ATOM 1803 C CA . PRO A 1 229 ? -3.562 -1.876 -8.637 1.00 98.38 229 PRO A CA 1
ATOM 1804 C C . PRO A 1 229 ? -3.321 -0.529 -7.952 1.00 98.38 229 PRO A C 1
ATOM 1806 O O . PRO A 1 229 ? -3.723 0.518 -8.467 1.00 98.38 229 PRO A O 1
ATOM 1809 N N . LEU A 1 230 ? -2.659 -0.554 -6.799 1.00 98.69 230 LEU A N 1
ATOM 1810 C CA . LEU A 1 230 ? -2.278 0.635 -6.052 1.00 98.69 230 LEU A CA 1
ATOM 1811 C C . LEU A 1 230 ? -0.753 0.760 -6.069 1.00 98.69 230 LEU A C 1
ATOM 1813 O O . LEU A 1 230 ? -0.052 -0.140 -5.626 1.00 98.69 230 LEU A O 1
ATOM 1817 N N . PHE A 1 231 ? -0.207 1.870 -6.547 1.00 98.75 231 PHE A N 1
ATOM 1818 C CA . PHE A 1 231 ? 1.221 2.157 -6.478 1.00 98.75 231 PHE A CA 1
ATOM 1819 C C . PHE A 1 231 ? 1.546 2.790 -5.126 1.00 98.75 231 PHE A C 1
ATOM 1821 O O . PHE A 1 231 ? 1.095 3.890 -4.807 1.00 98.75 231 PHE A O 1
ATOM 1828 N N . ALA A 1 232 ? 2.318 2.066 -4.322 1.00 98.38 232 ALA A N 1
ATOM 1829 C CA . ALA A 1 232 ? 2.746 2.443 -2.985 1.00 98.38 232 ALA A CA 1
ATOM 1830 C C . ALA A 1 232 ? 4.245 2.734 -2.938 1.00 98.38 232 ALA A C 1
ATOM 1832 O O . ALA A 1 232 ? 5.015 2.370 -3.830 1.00 98.38 232 ALA A O 1
ATOM 1833 N N . SER A 1 233 ? 4.682 3.388 -1.859 1.00 97.06 233 SER A N 1
ATOM 1834 C CA . SER A 1 233 ? 6.072 3.825 -1.716 1.00 97.06 233 SER A CA 1
ATOM 1835 C C . SER A 1 233 ? 6.523 4.665 -2.922 1.00 97.06 233 SER A C 1
ATOM 1837 O O . SER A 1 233 ? 7.575 4.421 -3.510 1.00 97.06 233 SER A O 1
ATOM 1839 N N . THR A 1 234 ? 5.701 5.647 -3.297 1.00 97.75 234 THR A N 1
ATOM 1840 C CA . THR A 1 234 ? 5.924 6.562 -4.432 1.00 97.75 234 THR A CA 1
ATOM 1841 C C . THR A 1 234 ? 6.688 7.8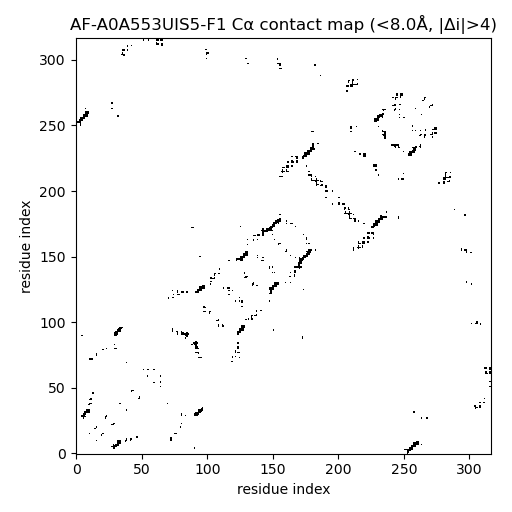32 -4.041 1.00 97.75 234 THR A C 1
ATOM 1843 O O . THR A 1 234 ? 6.927 8.694 -4.879 1.00 97.75 234 THR A O 1
ATOM 1846 N N . GLY A 1 235 ? 7.118 7.948 -2.781 1.00 96.12 235 GLY A N 1
ATOM 1847 C CA . GLY A 1 235 ? 8.048 8.989 -2.350 1.00 96.12 235 GLY A CA 1
ATOM 1848 C C . GLY A 1 235 ? 9.452 8.745 -2.903 1.00 96.12 235 GLY A C 1
ATOM 1849 O O . GLY A 1 235 ? 10.043 7.687 -2.669 1.00 96.12 235 GLY A O 1
ATOM 1850 N N . VAL A 1 236 ? 9.992 9.738 -3.602 1.00 95.94 236 VAL A N 1
ATOM 1851 C CA . VAL A 1 236 ? 11.314 9.689 -4.235 1.00 95.94 236 VAL A CA 1
ATOM 1852 C C . VAL A 1 236 ? 12.443 9.570 -3.210 1.00 95.94 236 VAL A C 1
ATOM 1854 O O . VAL A 1 236 ? 12.421 10.216 -2.163 1.00 95.94 236 VAL A O 1
ATOM 1857 N N . LYS A 1 237 ? 13.427 8.713 -3.513 1.00 94.56 237 LYS A N 1
ATOM 1858 C CA . LYS A 1 237 ? 14.611 8.459 -2.669 1.00 94.56 237 LYS A CA 1
ATOM 1859 C C . LYS A 1 237 ? 15.898 9.051 -3.234 1.00 94.56 237 LYS A C 1
ATOM 1861 O O . LYS A 1 237 ? 16.821 9.318 -2.474 1.00 94.56 237 LYS A O 1
ATOM 1866 N N . ASP A 1 238 ? 15.948 9.264 -4.545 1.00 93.38 238 ASP A N 1
ATOM 1867 C CA . ASP A 1 238 ? 17.078 9.890 -5.223 1.00 93.38 238 ASP A CA 1
ATOM 1868 C C . ASP A 1 238 ? 16.858 11.413 -5.288 1.00 93.38 238 ASP A C 1
ATOM 1870 O O . ASP A 1 238 ? 15.916 11.850 -5.954 1.00 93.38 238 ASP A O 1
ATOM 1874 N N . PRO A 1 239 ? 17.678 12.237 -4.610 1.00 92.69 239 PRO A N 1
ATOM 1875 C CA . PRO A 1 239 ? 17.440 13.677 -4.495 1.00 92.69 239 PRO A CA 1
ATOM 1876 C C . PRO A 1 239 ? 17.527 14.431 -5.829 1.00 92.69 239 PRO A C 1
ATOM 1878 O O . PRO A 1 239 ? 17.092 15.576 -5.896 1.00 92.69 239 PRO A O 1
ATOM 1881 N N . ILE A 1 240 ? 18.077 13.818 -6.884 1.00 93.75 240 ILE A N 1
ATOM 1882 C CA . ILE A 1 240 ? 18.151 14.442 -8.214 1.00 93.75 240 ILE A CA 1
ATOM 1883 C C . ILE A 1 240 ? 16.817 14.393 -8.971 1.00 93.75 240 ILE A C 1
ATOM 1885 O O . ILE A 1 240 ? 16.679 15.049 -10.002 1.00 93.75 240 ILE A O 1
ATOM 1889 N N . LEU A 1 241 ? 15.868 13.564 -8.525 1.00 96.50 241 LEU A N 1
ATOM 1890 C CA . LEU A 1 241 ? 14.581 13.395 -9.190 1.00 96.50 241 LEU A CA 1
ATOM 1891 C C . LEU A 1 241 ? 13.530 14.355 -8.607 1.00 96.50 241 LEU A C 1
ATOM 1893 O O . LEU A 1 241 ? 13.514 14.582 -7.394 1.00 96.50 241 LEU A O 1
ATOM 1897 N N . PRO A 1 242 ? 12.595 14.858 -9.436 1.00 97.50 242 PRO A N 1
ATOM 1898 C CA . PRO A 1 242 ? 11.423 15.587 -8.956 1.00 97.50 242 PRO A CA 1
ATOM 1899 C C . PRO A 1 242 ? 10.611 14.753 -7.964 1.00 97.50 242 PRO A C 1
ATOM 1901 O O . PRO A 1 242 ? 10.483 13.544 -8.132 1.00 97.50 242 PRO A O 1
ATOM 1904 N N . LYS A 1 243 ? 10.015 15.380 -6.947 1.00 98.00 243 LYS A N 1
ATOM 1905 C CA . LYS A 1 243 ? 9.309 14.670 -5.861 1.00 98.00 243 LYS A CA 1
ATOM 1906 C C . LYS A 1 243 ? 8.085 13.871 -6.327 1.00 98.00 243 LYS A C 1
ATOM 1908 O O . LYS A 1 243 ? 7.717 12.903 -5.666 1.00 98.00 243 LYS A O 1
ATOM 1913 N N . ASP A 1 244 ? 7.489 14.239 -7.458 1.00 98.06 244 ASP A N 1
ATOM 1914 C CA . ASP A 1 244 ? 6.337 13.581 -8.081 1.00 98.06 244 ASP A CA 1
ATOM 1915 C C . ASP A 1 244 ? 6.721 12.550 -9.164 1.00 98.06 244 ASP A C 1
ATOM 1917 O O . ASP A 1 244 ? 5.839 11.999 -9.822 1.00 98.06 244 ASP A O 1
ATOM 1921 N N . TYR A 1 245 ? 8.014 12.242 -9.332 1.00 98.44 245 TYR A N 1
ATOM 1922 C CA . TYR A 1 245 ? 8.548 11.387 -10.404 1.00 98.44 245 TYR A CA 1
ATOM 1923 C C . TYR A 1 245 ? 7.763 10.083 -10.621 1.00 98.44 245 TYR A C 1
ATOM 1925 O O . TYR A 1 245 ? 7.350 9.773 -11.741 1.00 98.44 245 TYR A O 1
ATOM 1933 N N . TYR A 1 246 ? 7.515 9.317 -9.552 1.00 98.44 246 TYR A N 1
ATOM 1934 C CA . TYR A 1 246 ? 6.784 8.051 -9.659 1.00 98.44 246 TYR A CA 1
ATOM 1935 C C . TYR A 1 246 ? 5.290 8.248 -9.946 1.00 98.44 246 TYR A C 1
ATOM 1937 O O . TYR A 1 246 ? 4.690 7.394 -10.595 1.00 98.44 246 TYR A O 1
ATOM 1945 N N . LEU A 1 247 ? 4.695 9.368 -9.518 1.00 98.19 247 LEU A N 1
ATOM 1946 C CA . LEU A 1 247 ? 3.301 9.700 -9.830 1.00 98.19 247 LEU A CA 1
ATOM 1947 C C . LEU A 1 247 ? 3.138 10.025 -11.313 1.00 98.19 247 LEU A C 1
ATOM 1949 O O . LEU A 1 247 ? 2.201 9.539 -11.944 1.00 98.19 247 LEU A O 1
ATOM 1953 N N . GLN A 1 248 ? 4.084 10.771 -11.890 1.00 97.75 248 GLN A N 1
ATOM 1954 C CA . GLN A 1 248 ? 4.092 11.055 -13.325 1.00 97.75 248 GLN A CA 1
ATOM 1955 C C . GLN A 1 248 ? 4.336 9.789 -14.157 1.00 97.75 248 GLN A C 1
ATOM 1957 O O . GLN A 1 248 ? 3.738 9.616 -15.218 1.00 97.75 248 GLN A O 1
ATOM 1962 N N . ALA A 1 249 ? 5.179 8.874 -13.669 1.00 97.38 249 ALA A N 1
ATOM 1963 C CA . ALA A 1 249 ? 5.495 7.626 -14.360 1.00 97.38 249 ALA A CA 1
ATOM 1964 C C . ALA A 1 249 ? 4.345 6.602 -14.378 1.00 97.38 249 ALA A C 1
ATOM 1966 O O . ALA A 1 249 ? 4.232 5.827 -15.326 1.00 97.38 249 ALA A O 1
ATOM 1967 N N . LEU A 1 250 ? 3.527 6.559 -13.320 1.00 97.25 250 LEU A N 1
ATOM 1968 C CA . LEU A 1 250 ? 2.569 5.475 -13.056 1.00 97.25 250 LEU A CA 1
ATOM 1969 C C . LEU A 1 250 ? 1.108 5.941 -13.060 1.00 97.25 250 LEU A C 1
ATOM 1971 O O . LEU A 1 250 ? 0.225 5.322 -12.459 1.00 97.25 250 LEU A O 1
ATOM 1975 N N . LYS A 1 251 ? 0.831 7.019 -13.792 1.00 95.62 251 LYS A N 1
ATOM 1976 C CA . LYS A 1 251 ? -0.519 7.523 -14.036 1.00 95.62 251 LYS A CA 1
ATOM 1977 C C . LYS A 1 251 ? -1.249 6.649 -15.066 1.00 95.62 251 LYS A C 1
ATOM 1979 O O . LYS A 1 251 ? -1.418 7.033 -16.221 1.00 95.62 251 LYS A O 1
ATOM 1984 N N . LEU A 1 252 ? -1.622 5.442 -14.647 1.00 95.81 252 LEU A N 1
ATOM 1985 C CA . LEU A 1 252 ? -2.265 4.424 -15.484 1.00 95.81 252 LEU A CA 1
ATOM 1986 C C . LEU A 1 252 ? -3.789 4.422 -15.306 1.00 95.81 252 LEU A C 1
ATOM 1988 O O . LEU A 1 252 ? -4.314 4.893 -14.302 1.00 95.81 252 LEU A O 1
ATOM 1992 N N . GLU A 1 253 ? -4.504 3.890 -16.292 1.00 95.81 253 GLU A N 1
ATOM 1993 C CA . GLU A 1 253 ? -5.955 3.697 -16.215 1.00 95.81 253 GLU A CA 1
ATOM 1994 C C . GLU A 1 253 ? -6.330 2.671 -15.137 1.00 95.81 253 GLU A C 1
ATOM 1996 O O . GLU A 1 253 ? -5.658 1.648 -14.999 1.00 95.81 253 GLU A O 1
ATOM 2001 N N . HIS A 1 254 ? -7.435 2.916 -14.423 1.00 96.06 254 HIS A N 1
ATOM 2002 C CA . HIS A 1 254 ? -7.957 2.019 -13.383 1.00 96.06 254 HIS A CA 1
ATOM 2003 C C . HIS A 1 254 ? -6.862 1.629 -12.381 1.00 96.06 254 HIS A C 1
ATOM 2005 O O . HIS A 1 254 ? -6.555 0.459 -12.154 1.00 96.06 254 HIS A O 1
ATOM 2011 N N . SER A 1 255 ? -6.207 2.644 -11.832 1.00 97.38 255 SER A N 1
ATOM 2012 C CA . SER A 1 255 ? -5.158 2.468 -10.841 1.00 97.38 255 SER A CA 1
ATOM 2013 C C . SER A 1 255 ? -5.223 3.559 -9.790 1.00 97.38 255 SER A C 1
ATOM 2015 O O . SER A 1 255 ? -5.858 4.603 -9.955 1.00 97.38 255 SER A O 1
ATOM 2017 N N . ILE A 1 256 ? -4.556 3.295 -8.680 1.00 98.06 256 ILE A N 1
ATOM 2018 C CA . ILE A 1 256 ? -4.444 4.224 -7.569 1.00 98.06 256 ILE A CA 1
ATOM 2019 C C . ILE A 1 256 ? -2.960 4.475 -7.342 1.00 98.06 256 ILE A C 1
ATOM 2021 O O . ILE A 1 256 ? -2.160 3.556 -7.464 1.00 98.06 256 ILE A O 1
ATOM 2025 N N . SER A 1 257 ? -2.573 5.690 -6.983 1.00 98.31 257 SER A N 1
ATOM 2026 C CA . SER A 1 257 ? -1.261 5.939 -6.381 1.00 98.31 257 SER A CA 1
ATOM 2027 C C . SER A 1 257 ? -1.478 6.505 -4.991 1.00 98.31 257 SER A C 1
ATOM 2029 O O . SER A 1 257 ? -2.180 7.502 -4.847 1.00 98.31 257 SER A O 1
ATOM 2031 N N . THR A 1 258 ? -0.877 5.894 -3.971 1.00 98.31 258 THR A N 1
ATOM 2032 C CA . THR A 1 258 ? -0.797 6.518 -2.645 1.00 98.31 258 THR A CA 1
ATOM 2033 C C . THR A 1 258 ? 0.542 7.223 -2.513 1.00 98.31 258 THR A C 1
ATOM 2035 O O . THR A 1 258 ? 1.574 6.662 -2.902 1.00 98.31 258 THR A O 1
ATOM 2038 N N . ALA A 1 259 ? 0.532 8.467 -2.041 1.00 97.88 259 ALA A N 1
ATOM 2039 C CA . ALA A 1 259 ? 1.702 9.332 -2.075 1.00 97.88 259 ALA A CA 1
ATOM 2040 C C . ALA A 1 259 ? 1.870 10.154 -0.792 1.00 97.88 259 ALA A C 1
ATOM 2042 O O . ALA A 1 259 ? 0.876 10.609 -0.220 1.00 97.88 259 ALA A O 1
ATOM 2043 N N . PRO A 1 260 ? 3.119 10.390 -0.349 1.00 97.00 260 PRO A N 1
ATOM 2044 C CA . PRO A 1 260 ? 3.386 11.301 0.757 1.00 97.00 260 PRO A CA 1
ATOM 2045 C C . PRO A 1 260 ? 3.058 12.749 0.366 1.00 97.00 260 PRO A C 1
ATOM 2047 O O . PRO A 1 260 ? 3.057 13.101 -0.817 1.00 97.00 260 PRO A O 1
ATOM 2050 N N . LEU A 1 261 ? 2.859 13.609 1.368 1.00 96.00 261 LEU A N 1
ATOM 2051 C CA . LEU A 1 261 ? 2.462 15.011 1.174 1.00 96.00 261 LEU A CA 1
ATOM 2052 C C . LEU A 1 261 ? 3.394 15.789 0.234 1.00 96.00 261 LEU A C 1
ATOM 2054 O O . LEU A 1 261 ? 2.909 16.513 -0.627 1.00 96.00 261 LEU A O 1
ATOM 2058 N N . GLU A 1 262 ? 4.714 15.600 0.334 1.00 96.19 262 GLU A N 1
ATOM 2059 C CA . GLU A 1 262 ? 5.681 16.264 -0.559 1.00 96.19 262 GLU A CA 1
ATOM 2060 C C . GLU A 1 262 ? 5.471 15.901 -2.036 1.00 96.19 262 GLU A C 1
ATOM 2062 O O . GLU A 1 262 ? 5.591 16.754 -2.914 1.00 96.19 262 GLU A O 1
ATOM 2067 N N . ALA A 1 263 ? 5.145 14.636 -2.321 1.00 97.75 263 ALA A N 1
ATOM 2068 C CA . ALA A 1 263 ? 4.903 14.175 -3.684 1.00 97.75 263 ALA A CA 1
ATOM 2069 C C . ALA A 1 263 ? 3.557 14.691 -4.210 1.00 97.75 263 ALA A C 1
ATOM 2071 O O . ALA A 1 263 ? 3.480 15.099 -5.366 1.00 97.75 263 ALA A O 1
ATOM 2072 N N . LEU A 1 264 ? 2.518 14.731 -3.363 1.00 97.69 264 LEU A N 1
ATOM 2073 C CA . LEU A 1 264 ? 1.231 15.345 -3.709 1.00 97.69 264 LEU A CA 1
ATOM 2074 C C . LEU A 1 264 ? 1.384 16.844 -3.988 1.00 97.69 264 LEU A C 1
ATOM 2076 O O . LEU A 1 264 ? 0.854 17.337 -4.980 1.00 97.69 264 LEU A O 1
ATOM 2080 N N . HIS A 1 265 ? 2.132 17.559 -3.144 1.00 96.69 265 HIS A N 1
ATOM 2081 C CA . HIS A 1 265 ? 2.410 18.980 -3.329 1.00 96.69 265 HIS A CA 1
ATOM 2082 C C . HIS A 1 265 ? 3.100 19.235 -4.671 1.00 96.69 265 HIS A C 1
ATOM 2084 O O . HIS A 1 265 ? 2.614 20.045 -5.458 1.00 96.69 265 HIS A O 1
ATOM 2090 N N . ALA A 1 266 ? 4.186 18.511 -4.962 1.00 97.50 266 ALA A N 1
ATOM 2091 C CA . ALA A 1 266 ? 4.875 18.625 -6.243 1.00 97.50 266 ALA A CA 1
ATOM 2092 C C . ALA A 1 266 ? 3.944 18.294 -7.418 1.00 97.50 266 ALA A C 1
ATOM 2094 O O . ALA A 1 266 ? 3.847 19.071 -8.356 1.00 97.50 266 ALA A O 1
ATOM 2095 N N . TYR A 1 267 ? 3.171 17.210 -7.337 1.00 97.19 267 TYR A N 1
ATOM 2096 C CA . TYR A 1 267 ? 2.285 16.794 -8.424 1.00 97.19 267 TYR A CA 1
ATOM 2097 C C . TYR A 1 267 ? 1.196 17.827 -8.767 1.00 97.19 267 TYR A C 1
ATOM 2099 O O . TYR A 1 267 ? 0.831 17.965 -9.934 1.00 97.19 267 TYR A O 1
ATOM 2107 N N . TYR A 1 268 ? 0.655 18.538 -7.773 1.00 95.69 268 TYR A N 1
ATOM 2108 C CA . TYR A 1 268 ? -0.427 19.506 -7.988 1.00 95.69 268 TYR A CA 1
ATOM 2109 C C . TYR A 1 268 ? 0.051 20.938 -8.233 1.00 95.69 268 TYR A C 1
ATOM 2111 O O . TYR A 1 268 ? -0.590 21.653 -9.003 1.00 95.69 268 TYR A O 1
ATOM 2119 N N . ASN A 1 269 ? 1.149 21.358 -7.603 1.00 95.00 269 ASN A N 1
ATOM 2120 C CA . ASN A 1 269 ? 1.610 22.747 -7.655 1.00 95.00 269 ASN A CA 1
ATOM 2121 C C . ASN A 1 269 ? 2.798 22.943 -8.608 1.00 95.00 269 ASN A C 1
ATOM 2123 O O . ASN A 1 269 ? 2.937 24.013 -9.195 1.00 95.00 269 ASN A O 1
ATOM 2127 N N . GLU A 1 270 ? 3.638 21.921 -8.785 1.00 94.12 270 GLU A N 1
ATOM 2128 C CA . GLU A 1 270 ? 4.891 21.980 -9.552 1.00 94.12 270 GLU A CA 1
ATOM 2129 C C . GLU A 1 270 ? 5.101 20.696 -10.390 1.00 94.12 270 GLU A C 1
ATOM 2131 O O . GLU A 1 270 ? 6.121 20.015 -10.238 1.00 94.12 270 GLU A O 1
ATOM 2136 N N . PRO A 1 271 ? 4.134 20.305 -11.249 1.00 96.38 271 PRO A N 1
ATOM 2137 C CA . PRO A 1 271 ? 4.168 19.006 -11.912 1.00 96.38 271 PRO A CA 1
ATOM 2138 C C . PRO A 1 271 ? 5.372 18.875 -12.845 1.00 96.38 271 PRO A C 1
ATOM 2140 O O . PRO A 1 271 ? 5.569 19.689 -13.753 1.00 96.38 271 PRO A O 1
ATOM 2143 N N . SER A 1 272 ? 6.145 17.806 -12.668 1.00 97.12 272 SER A N 1
ATOM 2144 C CA . SER A 1 272 ? 7.257 17.483 -13.562 1.00 97.12 272 SER A CA 1
ATOM 2145 C C . SER A 1 272 ? 6.783 16.732 -14.819 1.00 97.12 272 SER A C 1
ATOM 2147 O O . SER A 1 272 ? 5.715 16.111 -14.816 1.00 97.12 272 SER A O 1
ATOM 2149 N N . PRO A 1 273 ? 7.534 16.772 -15.939 1.00 96.62 273 PRO A N 1
ATOM 2150 C CA . PRO A 1 273 ? 7.200 15.954 -17.100 1.00 96.62 273 PRO A CA 1
ATOM 2151 C C . PRO A 1 273 ? 7.377 14.459 -16.782 1.00 96.62 273 PRO A C 1
ATOM 2153 O O . PRO A 1 273 ? 8.316 14.088 -16.069 1.00 96.62 273 PRO A O 1
ATOM 2156 N N . PRO A 1 274 ? 6.536 13.572 -17.347 1.00 94.31 274 PRO A N 1
ATOM 2157 C CA . PRO A 1 274 ? 6.695 12.139 -17.154 1.00 94.31 274 PRO A CA 1
ATOM 2158 C C . PRO A 1 274 ? 8.048 11.657 -17.694 1.00 94.31 274 PRO A C 1
ATOM 2160 O O . PRO A 1 274 ? 8.514 12.141 -18.732 1.00 94.31 274 PRO A O 1
ATOM 2163 N N . PRO A 1 275 ? 8.693 10.686 -17.024 1.00 94.06 275 PRO A N 1
ATOM 2164 C CA . PRO A 1 275 ? 9.966 10.164 -17.490 1.00 94.06 275 PRO A CA 1
ATOM 2165 C C . PRO A 1 275 ? 9.841 9.463 -18.843 1.00 94.06 275 PRO A C 1
ATOM 2167 O O . PRO A 1 275 ? 8.847 8.805 -19.144 1.00 94.06 275 PRO A O 1
ATOM 2170 N N . ALA A 1 276 ? 10.910 9.522 -19.638 1.00 93.06 276 ALA A N 1
ATOM 2171 C CA . ALA A 1 276 ? 11.026 8.723 -20.851 1.00 93.06 276 ALA A CA 1
ATOM 2172 C C . ALA A 1 276 ? 11.257 7.243 -20.493 1.00 93.06 276 ALA A C 1
ATOM 2174 O O . ALA A 1 276 ? 12.357 6.843 -20.079 1.00 93.06 276 ALA A O 1
ATOM 2175 N N . LEU A 1 277 ? 10.210 6.433 -20.660 1.00 94.00 277 LEU A N 1
ATOM 2176 C CA . LEU A 1 277 ? 10.216 4.993 -20.409 1.00 94.00 277 LEU A CA 1
ATOM 2177 C C . LEU A 1 277 ? 10.299 4.214 -21.728 1.00 94.00 277 LEU A C 1
ATOM 2179 O O . LEU A 1 277 ? 9.623 4.533 -22.705 1.00 94.00 277 LEU A O 1
ATOM 2183 N N . SER A 1 278 ? 11.121 3.165 -21.751 1.00 91.50 278 SER A N 1
ATOM 2184 C CA . SER A 1 278 ? 11.154 2.223 -22.875 1.00 91.50 278 SER A CA 1
ATOM 2185 C C . SER A 1 278 ? 9.885 1.370 -22.893 1.00 91.50 278 SER A C 1
ATOM 2187 O O . SER A 1 278 ? 9.420 0.931 -21.841 1.00 91.50 278 SER A O 1
ATOM 2189 N N . LYS A 1 279 ? 9.369 1.046 -24.086 1.00 91.25 279 LYS A N 1
ATOM 2190 C CA . LYS A 1 279 ? 8.222 0.131 -24.247 1.00 91.25 279 LYS A CA 1
ATOM 2191 C C . LYS A 1 279 ? 8.471 -1.252 -23.630 1.00 91.25 279 LYS A C 1
ATOM 2193 O O . LYS A 1 279 ? 7.537 -1.884 -23.159 1.00 91.25 279 LYS A O 1
ATOM 2198 N N . ASN A 1 280 ? 9.730 -1.692 -23.582 1.00 94.12 280 ASN A N 1
ATOM 2199 C CA . ASN A 1 280 ? 10.108 -3.008 -23.061 1.00 94.12 280 ASN A CA 1
ATOM 2200 C C . ASN A 1 280 ? 10.510 -2.979 -21.578 1.00 94.12 280 ASN A C 1
ATOM 2202 O O . ASN A 1 280 ? 11.036 -3.967 -21.075 1.00 94.12 280 ASN A O 1
ATOM 2206 N N . LEU A 1 281 ? 10.283 -1.872 -20.860 1.00 96.12 281 LEU A N 1
ATOM 2207 C CA . LEU A 1 281 ? 10.781 -1.694 -19.492 1.00 96.12 281 LEU A CA 1
ATOM 2208 C C . LEU A 1 281 ? 10.269 -2.765 -18.511 1.00 96.12 281 LEU A C 1
ATOM 2210 O O . LEU A 1 281 ? 11.036 -3.214 -17.662 1.00 96.12 281 LEU A O 1
ATOM 2214 N N . SER A 1 282 ? 9.018 -3.216 -18.658 1.00 95.06 282 SER A N 1
ATOM 2215 C CA . SER A 1 282 ? 8.454 -4.334 -17.878 1.00 95.06 282 SER A CA 1
ATOM 2216 C C . SER A 1 282 ? 9.247 -5.630 -18.097 1.00 95.06 282 SER A C 1
ATOM 2218 O O . SER A 1 282 ? 9.677 -6.269 -17.136 1.00 95.06 282 SER A O 1
ATOM 2220 N N . ALA A 1 283 ? 9.541 -5.980 -19.354 1.00 94.94 283 ALA A N 1
ATOM 2221 C CA . ALA A 1 283 ? 10.354 -7.151 -19.688 1.00 94.94 283 ALA A CA 1
ATOM 2222 C C . ALA A 1 283 ? 11.803 -7.007 -19.191 1.00 94.94 283 ALA A C 1
ATOM 2224 O O . ALA A 1 283 ? 12.357 -7.947 -18.625 1.00 94.94 283 ALA A O 1
ATOM 2225 N N . THR A 1 284 ? 12.398 -5.820 -19.334 1.00 95.38 284 THR A N 1
ATOM 2226 C CA . THR A 1 284 ? 13.734 -5.526 -18.802 1.00 95.38 284 THR A CA 1
ATOM 2227 C C . THR A 1 284 ? 13.787 -5.723 -17.289 1.00 95.38 284 THR A C 1
ATOM 2229 O O . THR A 1 284 ? 14.702 -6.376 -16.800 1.00 95.38 284 THR A O 1
ATOM 2232 N N . ALA A 1 285 ? 12.800 -5.214 -16.546 1.00 95.00 285 ALA A N 1
ATOM 2233 C CA . ALA A 1 285 ? 12.738 -5.380 -15.097 1.00 95.00 285 ALA A CA 1
ATOM 2234 C C . ALA A 1 285 ? 12.568 -6.852 -14.691 1.00 95.00 285 ALA A C 1
ATOM 2236 O O . ALA A 1 285 ? 13.287 -7.309 -13.808 1.00 95.00 285 ALA A O 1
ATOM 2237 N N . LYS A 1 286 ? 11.690 -7.609 -15.370 1.00 92.06 286 LYS A N 1
ATOM 2238 C CA . LYS A 1 286 ? 11.508 -9.056 -15.137 1.00 92.06 286 LYS A CA 1
ATOM 2239 C C . LYS A 1 286 ? 12.799 -9.855 -15.351 1.00 92.06 286 LYS A C 1
ATOM 2241 O O . LYS A 1 286 ? 13.040 -10.806 -14.622 1.00 92.06 286 LYS A O 1
ATOM 2246 N N . ASN A 1 287 ? 13.613 -9.476 -16.337 1.00 92.56 287 ASN A N 1
ATOM 2247 C CA . ASN A 1 287 ? 14.880 -10.152 -16.630 1.00 92.56 287 ASN A CA 1
ATOM 2248 C C . ASN A 1 287 ? 16.019 -9.719 -15.696 1.00 92.56 287 ASN A C 1
ATOM 2250 O O . ASN A 1 287 ? 16.965 -10.475 -15.494 1.00 92.56 287 ASN A O 1
ATOM 2254 N N . PHE A 1 288 ? 15.959 -8.494 -15.173 1.00 94.25 288 PHE A N 1
ATOM 2255 C CA . PHE A 1 288 ? 16.998 -7.938 -14.310 1.00 94.25 288 PHE A CA 1
ATOM 2256 C C . PHE A 1 288 ? 16.810 -8.320 -12.835 1.00 94.25 288 PHE A C 1
ATOM 2258 O O . PHE A 1 288 ? 17.786 -8.556 -12.126 1.00 94.25 288 PHE A O 1
ATOM 2265 N N . LEU A 1 289 ? 15.563 -8.374 -12.365 1.00 94.62 289 LEU A N 1
ATOM 2266 C CA . LEU A 1 289 ? 15.224 -8.709 -10.985 1.00 94.62 289 LEU A CA 1
ATOM 2267 C C . LEU A 1 289 ? 15.024 -10.219 -10.829 1.00 94.62 289 LEU A C 1
ATOM 2269 O O . LEU A 1 289 ? 14.352 -10.861 -11.630 1.00 94.62 289 LEU A O 1
ATOM 2273 N N . TYR A 1 290 ? 15.571 -10.781 -9.755 1.00 91.44 290 TYR A N 1
ATOM 2274 C CA . TYR A 1 290 ? 15.487 -12.206 -9.438 1.00 91.44 290 TYR A CA 1
ATOM 2275 C C . TYR A 1 290 ? 14.631 -12.458 -8.189 1.00 91.44 290 TYR A C 1
ATOM 2277 O O . TYR A 1 290 ? 14.395 -11.566 -7.374 1.00 91.44 290 TYR A O 1
ATOM 2285 N N . SER A 1 291 ? 14.148 -13.693 -8.030 1.00 89.19 291 SER A N 1
ATOM 2286 C CA . SER A 1 291 ? 13.139 -14.043 -7.020 1.00 89.19 291 SER A CA 1
ATOM 2287 C C . SER A 1 291 ? 13.565 -13.750 -5.578 1.00 89.19 291 SER A C 1
ATOM 2289 O O . SER A 1 291 ? 12.748 -13.248 -4.807 1.00 89.19 291 SER A O 1
ATOM 2291 N N . SER A 1 292 ? 14.825 -14.008 -5.210 1.00 91.75 292 SER A N 1
ATOM 2292 C CA . SER A 1 292 ? 15.299 -13.768 -3.840 1.00 91.75 292 SER A CA 1
ATOM 2293 C C . SER A 1 292 ? 15.302 -12.286 -3.454 1.00 91.75 292 SER A C 1
ATOM 2295 O O . SER A 1 292 ? 14.988 -11.984 -2.306 1.00 91.75 292 SER A O 1
ATOM 2297 N N . LEU A 1 293 ? 15.512 -11.355 -4.395 1.00 94.81 293 LEU A N 1
ATOM 2298 C CA . LEU A 1 293 ? 15.416 -9.915 -4.117 1.00 94.81 293 LEU A CA 1
ATOM 2299 C C . LEU A 1 293 ? 14.011 -9.516 -3.647 1.00 94.81 293 LEU A C 1
ATOM 2301 O O . LEU A 1 293 ? 13.866 -8.693 -2.742 1.00 94.81 293 LEU A O 1
ATOM 2305 N N . TYR A 1 294 ? 12.963 -10.102 -4.231 1.00 96.19 294 TYR A N 1
ATOM 2306 C CA . TYR A 1 294 ? 11.591 -9.822 -3.805 1.00 96.19 294 TYR A CA 1
ATOM 2307 C C . TYR A 1 294 ? 11.309 -10.348 -2.396 1.00 96.19 294 TYR A C 1
ATOM 2309 O O . TYR A 1 294 ? 10.659 -9.658 -1.609 1.00 96.19 294 TYR A O 1
ATOM 2317 N N . SER A 1 295 ? 11.825 -11.535 -2.066 1.00 94.94 295 SER A N 1
ATOM 2318 C CA . SER A 1 295 ? 11.720 -12.105 -0.720 1.00 94.94 295 SER A CA 1
ATOM 2319 C C . SER A 1 295 ? 12.441 -11.238 0.314 1.00 94.94 295 SER A C 1
ATOM 2321 O O . SER A 1 295 ? 11.859 -10.915 1.346 1.00 94.94 295 SER A O 1
ATOM 2323 N N . GLU A 1 296 ? 13.657 -10.777 0.009 1.00 96.88 296 GLU A N 1
ATOM 2324 C CA . GLU A 1 296 ? 14.411 -9.871 0.882 1.00 96.88 296 GLU A CA 1
ATOM 2325 C C . GLU A 1 296 ? 13.687 -8.537 1.105 1.00 96.88 296 GLU A C 1
ATOM 2327 O O . GLU A 1 296 ? 13.671 -8.011 2.217 1.00 96.88 296 GLU A O 1
ATOM 2332 N N . LEU A 1 297 ? 13.085 -7.965 0.057 1.00 97.50 297 LEU A N 1
ATOM 2333 C CA . LEU A 1 297 ? 12.306 -6.729 0.164 1.00 97.50 297 LEU A CA 1
ATOM 2334 C C . LEU A 1 297 ? 11.060 -6.902 1.036 1.00 97.50 297 LEU A C 1
ATOM 2336 O O . LEU A 1 297 ? 10.752 -6.012 1.836 1.00 97.50 297 LEU A O 1
ATOM 2340 N N . LEU A 1 298 ? 10.364 -8.035 0.898 1.00 97.25 298 LEU A N 1
ATOM 2341 C CA . LEU A 1 298 ? 9.229 -8.384 1.746 1.00 97.25 298 LEU A CA 1
ATOM 2342 C C . LEU A 1 298 ? 9.655 -8.511 3.209 1.00 97.25 298 LEU A C 1
ATOM 2344 O O . LEU A 1 298 ? 9.044 -7.883 4.072 1.00 97.25 298 LEU A O 1
ATOM 2348 N N . GLU A 1 299 ? 10.721 -9.260 3.483 1.00 96.56 299 GLU A N 1
ATOM 2349 C CA . GLU A 1 299 ? 11.224 -9.482 4.838 1.00 96.56 299 GLU A CA 1
ATOM 2350 C C . GLU A 1 299 ? 11.694 -8.177 5.493 1.00 96.56 299 GLU A C 1
ATOM 2352 O O . GLU A 1 299 ? 11.246 -7.835 6.589 1.00 96.56 299 GLU A O 1
ATOM 2357 N N . LYS A 1 300 ? 12.511 -7.379 4.789 1.00 96.62 300 LYS A N 1
ATOM 2358 C CA . LYS A 1 300 ? 12.943 -6.046 5.248 1.00 96.62 300 LYS A CA 1
ATOM 2359 C C . LYS A 1 300 ? 11.745 -5.128 5.499 1.00 96.62 300 LYS A C 1
ATOM 2361 O O . LYS A 1 300 ? 11.724 -4.395 6.486 1.00 96.62 300 LYS A O 1
ATOM 2366 N N . GLY A 1 301 ? 10.742 -5.163 4.619 1.00 96.00 301 GLY A N 1
ATOM 2367 C CA . GLY A 1 301 ? 9.518 -4.380 4.759 1.00 96.00 301 GLY A CA 1
ATOM 2368 C C . GLY A 1 301 ? 8.706 -4.763 5.994 1.00 96.00 301 GLY A C 1
ATOM 2369 O O . GLY A 1 301 ? 8.292 -3.878 6.741 1.00 96.00 301 GLY A O 1
ATOM 2370 N N . LEU A 1 302 ? 8.528 -6.063 6.231 1.00 96.38 302 LEU A N 1
ATOM 2371 C CA . LEU A 1 302 ? 7.808 -6.581 7.388 1.00 96.38 302 LEU A CA 1
ATOM 2372 C C . LEU A 1 302 ? 8.554 -6.283 8.694 1.00 96.38 302 LEU A C 1
ATOM 2374 O O . LEU A 1 302 ? 7.937 -5.841 9.660 1.00 96.38 302 LEU A O 1
ATOM 2378 N N . MET A 1 303 ? 9.879 -6.460 8.723 1.00 96.75 303 MET A N 1
ATOM 2379 C CA . MET A 1 303 ? 10.696 -6.101 9.886 1.00 96.75 303 MET A CA 1
ATOM 2380 C C . MET A 1 303 ? 10.608 -4.610 10.211 1.00 96.75 303 MET A C 1
ATOM 2382 O O . MET A 1 303 ? 10.452 -4.255 11.375 1.00 96.75 303 MET A O 1
ATOM 2386 N N . ALA A 1 304 ? 10.644 -3.729 9.205 1.00 95.12 304 ALA A N 1
ATOM 2387 C CA . ALA A 1 304 ? 10.484 -2.295 9.434 1.00 95.12 304 ALA A CA 1
ATOM 2388 C C . ALA A 1 304 ? 9.139 -1.967 10.107 1.00 95.12 304 ALA A C 1
ATOM 2390 O O . ALA A 1 304 ? 9.091 -1.135 11.012 1.00 95.12 304 ALA A O 1
ATOM 2391 N N . PHE A 1 305 ? 8.059 -2.649 9.714 1.00 95.12 305 PHE A N 1
ATOM 2392 C CA . PHE A 1 305 ? 6.745 -2.483 10.336 1.00 95.12 305 PHE A CA 1
ATOM 2393 C C . PHE A 1 305 ? 6.682 -3.058 11.753 1.00 95.12 305 PHE A C 1
ATOM 2395 O O . PHE A 1 305 ? 6.193 -2.373 12.648 1.00 95.12 305 PHE A O 1
ATOM 2402 N N . LYS A 1 306 ? 7.238 -4.253 11.992 1.00 96.12 306 LYS A N 1
ATOM 2403 C CA . LYS A 1 306 ? 7.344 -4.839 13.342 1.00 96.12 306 LYS A CA 1
ATOM 2404 C C . LYS A 1 306 ? 8.143 -3.952 14.297 1.00 96.12 306 LYS A C 1
ATOM 2406 O O . LYS A 1 306 ? 7.732 -3.762 15.441 1.00 96.12 306 LYS A O 1
ATOM 2411 N N . ASN A 1 307 ? 9.250 -3.382 13.824 1.00 96.25 307 ASN A N 1
ATOM 2412 C CA . ASN A 1 307 ? 10.103 -2.502 14.618 1.00 96.25 307 ASN A CA 1
ATOM 2413 C C . ASN A 1 307 ? 9.382 -1.198 14.968 1.00 96.25 307 ASN A C 1
ATOM 2415 O O . ASN A 1 307 ? 9.330 -0.839 16.141 1.00 96.25 307 ASN A O 1
ATOM 2419 N N . ALA A 1 308 ? 8.762 -0.542 13.981 1.00 95.00 308 ALA A N 1
ATOM 2420 C CA . ALA A 1 308 ? 7.977 0.668 14.215 1.00 95.00 308 ALA A CA 1
ATOM 2421 C C . ALA A 1 308 ? 6.820 0.413 15.191 1.00 95.00 308 ALA A C 1
ATOM 2423 O O . ALA A 1 308 ? 6.593 1.197 16.108 1.00 95.00 308 ALA A O 1
ATOM 2424 N N . PHE A 1 309 ? 6.126 -0.717 15.045 1.00 95.38 309 PHE A N 1
ATOM 2425 C CA . PHE A 1 309 ? 5.037 -1.083 15.943 1.00 95.38 309 PHE A CA 1
ATOM 2426 C C . PHE A 1 309 ? 5.521 -1.374 17.370 1.00 95.38 309 PHE A C 1
ATOM 2428 O O . PHE A 1 309 ? 4.949 -0.880 18.338 1.00 95.38 309 PHE A O 1
ATOM 2435 N N . SER A 1 310 ? 6.627 -2.106 17.516 1.00 94.50 310 SER A N 1
ATOM 2436 C CA . SER A 1 310 ? 7.239 -2.374 18.824 1.00 94.50 310 SER A CA 1
ATOM 2437 C C . SER A 1 310 ? 7.695 -1.090 19.518 1.00 94.50 310 SER A C 1
ATOM 2439 O O . SER A 1 310 ? 7.530 -0.952 20.729 1.00 94.50 310 SER A O 1
ATOM 2441 N N . GLU A 1 311 ? 8.230 -0.134 18.758 1.00 94.00 311 GLU A N 1
ATOM 2442 C CA . GLU A 1 311 ? 8.620 1.179 19.264 1.00 94.00 311 GLU A CA 1
ATOM 2443 C C . GLU A 1 311 ? 7.413 1.991 19.752 1.00 94.00 311 GLU A C 1
ATOM 2445 O O . GLU A 1 311 ? 7.469 2.558 20.845 1.00 94.00 311 GLU A O 1
ATOM 2450 N N . ILE A 1 312 ? 6.302 1.992 19.004 1.00 94.06 312 ILE A N 1
ATOM 2451 C CA . ILE A 1 312 ? 5.037 2.596 19.451 1.00 94.06 312 ILE A CA 1
ATOM 2452 C C . ILE A 1 312 ? 4.614 1.988 20.788 1.00 94.06 312 ILE A C 1
ATOM 2454 O O . ILE A 1 312 ? 4.423 2.713 21.763 1.00 94.06 312 ILE A O 1
ATOM 2458 N N . LEU A 1 313 ? 4.514 0.657 20.861 1.00 94.50 313 LEU A N 1
ATOM 2459 C CA . LEU A 1 313 ? 4.068 -0.021 22.076 1.00 94.50 313 LEU A CA 1
ATOM 2460 C C . LEU A 1 313 ? 5.003 0.248 23.256 1.00 94.50 313 LEU A C 1
ATOM 2462 O O . LEU A 1 313 ? 4.528 0.420 24.373 1.00 94.50 313 LEU A O 1
ATOM 2466 N N . HIS A 1 314 ? 6.316 0.313 23.031 1.00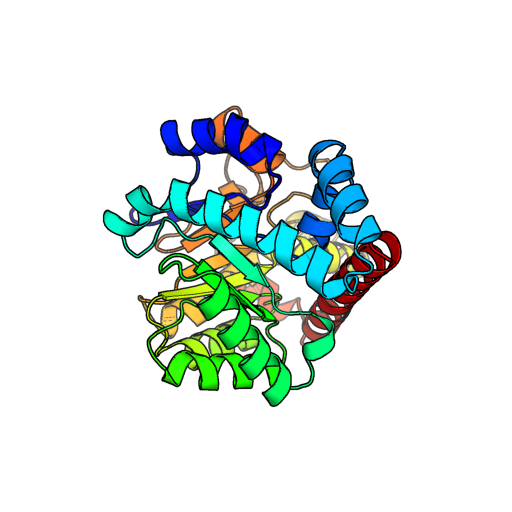 93.19 314 HIS A N 1
ATOM 2467 C CA . HIS A 1 314 ? 7.277 0.644 24.079 1.00 93.19 314 HIS A CA 1
ATOM 2468 C C . HIS A 1 314 ? 7.055 2.056 24.631 1.00 93.19 314 HIS A C 1
ATOM 2470 O O . HIS A 1 314 ? 7.054 2.242 25.844 1.00 93.19 314 HIS A O 1
ATOM 2476 N N . ARG A 1 315 ? 6.806 3.039 23.759 1.00 90.56 315 ARG A N 1
ATOM 2477 C CA . ARG A 1 315 ? 6.526 4.426 24.162 1.00 90.56 315 ARG A CA 1
ATOM 2478 C C . ARG A 1 315 ? 5.179 4.588 24.860 1.00 90.56 315 ARG A C 1
ATOM 2480 O O . ARG A 1 315 ? 5.023 5.533 25.626 1.00 90.56 315 ARG A O 1
ATOM 2487 N N . LEU A 1 316 ? 4.217 3.705 24.596 1.00 91.62 316 LEU A N 1
ATOM 2488 C CA . LEU A 1 316 ? 2.881 3.722 25.200 1.00 91.62 316 LEU A CA 1
ATOM 2489 C C . LEU A 1 316 ? 2.780 2.941 26.521 1.00 91.62 316 LEU A C 1
ATOM 2491 O O . LEU A 1 316 ? 1.736 3.016 27.163 1.00 91.62 316 LEU A O 1
ATOM 2495 N N . ARG A 1 317 ? 3.836 2.235 26.938 1.00 86.50 317 ARG A N 1
ATOM 2496 C CA . ARG A 1 317 ? 3.927 1.624 28.275 1.00 86.50 317 ARG A CA 1
ATOM 2497 C C . ARG A 1 317 ? 4.101 2.652 29.389 1.00 86.50 317 ARG A C 1
ATOM 2499 O O . ARG A 1 317 ? 4.525 3.798 29.100 1.00 86.50 317 ARG A O 1
#

Sequence (317 aa):
MKDHYLWCDFIECTFLTTQFKELLEKRHIFGATSNPTIFAQALSSPAYQESIKQLKATNTPAKDIYESLVIEDIKQCAHMLLPLWEKNKATGYISLEVDPNLANDVSASIVEARALFERIGMPNVMIKIPATNEGIKVMERLAEGEDMPLNATLVFSPNQARRCALALKKAPMAVVSIFVSRVDTQANDLLKHSYLSLWTQQHLRNKIGIGNALACYEQVREVSNTIYPLFASTGVKDPILPKDYYLQALKLEHSISTAPLEALHAYYNEPSPPPALSKNLSATAKNFLYSSLYSELLEKGLMAFKNAFSEILHRLR

Mean predicted aligned error: 3.17 Å

Solvent-accessible surface area (backbone atoms only — not comparable to full-atom values): 16296 Å² total; per-residue (Å²): 128,69,58,57,43,39,23,34,48,61,64,41,74,70,46,51,78,46,60,50,49,53,35,47,74,72,62,66,36,42,33,34,36,58,41,45,56,47,48,41,55,36,65,67,36,78,86,38,50,61,63,51,53,56,45,47,75,68,73,49,54,27,65,59,50,50,50,55,56,52,45,51,50,50,44,53,52,27,59,75,24,37,70,46,26,76,74,36,81,92,36,10,36,32,34,47,56,58,68,58,83,36,56,81,38,45,68,60,41,48,52,50,46,51,52,51,50,60,75,54,68,53,92,39,43,23,49,29,39,52,58,44,80,41,26,38,52,34,41,31,65,49,11,73,66,50,76,49,28,35,30,37,28,68,24,66,41,38,68,50,29,31,52,44,40,62,29,35,67,52,21,73,34,32,34,43,28,33,42,24,41,69,46,16,56,52,46,42,54,52,42,76,75,43,96,64,54,71,68,56,38,62,71,44,50,80,40,41,14,54,11,38,44,51,43,20,40,51,36,24,57,75,69,35,93,72,44,32,36,22,39,24,56,36,52,67,84,57,88,90,54,60,44,24,48,52,56,48,62,65,75,42,72,57,25,35,37,34,28,33,69,67,21,50,49,26,50,73,78,59,61,68,81,57,69,94,72,63,94,57,33,35,62,51,20,62,72,71,56,58,74,66,61,41,53,52,52,38,51,54,52,49,50,53,33,35,51,29,42,51,50,44,39,59,71,47,98

Radius of gyration: 19.07 Å; Cα contacts (8 Å, |Δi|>4): 577; chains: 1; bounding box: 50×40×58 Å

Nearest PDB structures (foldseek):
  7bbx-assembly1_A  TM=8.838E-01  e=5.902E-25  Neisseria gonorrhoeae
  7oey-assembly1_B  TM=8.780E-01  e=5.902E-25  Neisseria gonorrhoeae FA 1090
  7odo-assembly1_A  TM=8.822E-01  e=1.632E-24  Neisseria gonorrhoeae
  7bbw-assembly2_B  TM=8.670E-01  e=3.642E-24  Neisseria gonorrhoeae
  3r5e-assembly1_A  TM=8.961E-01  e=1.119E-21  Corynebacterium glutamicum

Secondary structure (DSSP, 8-state):
--SEEEEE----HHHIIIIIHHHHHTT--SEEE--HHHHHHHTTSGGGHHHHHHHHHTT--HHHHHHHHHHHHHHHHHHHHHHHHHH-TTS-EEEEEPPGGGTT-HHHHHHHHHHHHHHH--TTEEEEEE-SHHHHHHHHHHHTTS---EEEEEE-SHHHHHHHHHHTTTSSSEEEEEE-HHHHHHHHHHHHTSSS-HHHHHHHTTTHHHHHHHHHHHHHHTT-SSEEEEEE--S--STTS-TTHHHHHT--TTEEEEE-HHHHHHHHHSPPPPP---TTHHHHHHHH--HHHHHHHHHHHHHHHHHHHHHHHHHH-

pLDDT: mean 95.73, std 4.23, range [50.84, 98.81]